Protein AF-A0A2M7PCD1-F1 (afdb_monomer)

Solvent-accessible surface area (backbone atoms only — not comparable to full-atom values): 11604 Å² total; per-residue (Å²): 133,85,67,94,91,65,80,86,84,85,63,102,72,79,82,84,76,60,64,42,59,93,53,88,82,69,92,52,78,88,61,51,42,61,61,89,74,76,85,87,72,86,69,53,73,70,59,47,50,54,51,50,54,52,50,50,50,52,51,51,50,54,50,51,50,51,51,49,55,54,50,53,50,50,50,52,54,51,52,50,51,52,51,51,52,54,51,51,50,51,51,50,52,51,50,50,52,50,52,50,53,49,50,52,50,49,53,50,49,51,53,55,69,71,43,51,73,70,54,51,47,42,34,16,59,70,54,35,70,66,26,47,71,77,36,42,72,48,24,73,56,30,62,82,72,41,54,69,49,46,80,72,44,56,76,70,55,30,37,55,46,36,50,49,51,48,55,46,28,51,74,70,52,47,65,46,77,91,59,28,53,75,75,52,40,55,50,48,51,52,38,28,61,66,67,66,61,124

Sequence (198 aa):
MQGKGKPAKTQDHANTIWLAADSSKPKVMHTLRPFGWVELKPLSAPEAAIMQEQHQAICADIHTEHQRLGAEKRQQDEEFLIQREAAQEKARQEAMRQAEEERAKAGQQERWDGMTQSEKDLACIRKEDMALRLASNDAKDPMPNIWPRVATASTENQKKLAAAIMERWQAEKNWTKKQCSKKQWDKVQKVKAILGLS

Foldseek 3Di:
DDDPDDDDDDDPDDPDFDWDAPDDPDPDPVRTHTPPDDDDDDDDPVRVVVVVVVVVVVVVVVVVVVVVVVVVVVVVVVVVVVVVVVVVVVVVVVVVVVVVVVVVVVVLVVVQVPDDPLVLLLCLLQLPVSCCVPVVVCNVPVCVPCVVVLVVDDLVSVLSNLVSNCVSCVVVVQLDPVRHDPVSPVSSVVSCVSNVVD

Mean predicted aligned error: 13.79 Å

Radius of gyration: 49.51 Å; Cα contacts (8 Å, |Δi|>4): 102; chains: 1; bounding box: 78×32×134 Å

Structure (mmCIF, N/CA/C/O backbone):
data_AF-A0A2M7PCD1-F1
#
_entry.id   AF-A0A2M7PCD1-F1
#
loop_
_atom_site.group_PDB
_atom_site.id
_atom_site.type_symbol
_atom_site.label_atom_id
_atom_site.label_alt_id
_atom_site.label_comp_id
_atom_site.label_asym_id
_atom_site.label_entity_id
_atom_site.label_seq_id
_atom_site.pdbx_PDB_ins_code
_atom_site.Cartn_x
_atom_site.Cartn_y
_atom_site.Cartn_z
_atom_site.occupancy
_atom_site.B_iso_or_equiv
_atom_site.auth_seq_id
_atom_site.auth_comp_id
_atom_site.auth_asym_id
_atom_site.auth_atom_id
_atom_site.pdbx_PDB_model_num
ATOM 1 N N . MET A 1 1 ? -0.485 3.098 -75.076 1.00 48.38 1 MET A N 1
ATOM 2 C CA . MET A 1 1 ? -1.957 3.199 -74.945 1.00 48.38 1 MET A CA 1
ATOM 3 C C . MET A 1 1 ? -2.560 3.394 -76.327 1.00 48.38 1 MET A C 1
ATOM 5 O O . MET A 1 1 ? -2.040 4.223 -77.065 1.00 48.38 1 MET A O 1
ATOM 9 N N . GLN A 1 2 ? -3.587 2.629 -76.714 1.00 51.69 2 GLN A N 1
ATOM 10 C CA . GLN A 1 2 ? -4.290 2.884 -77.980 1.00 51.69 2 GLN A CA 1
ATOM 11 C C . GLN A 1 2 ? -5.250 4.073 -77.817 1.00 51.69 2 GLN A C 1
ATOM 13 O O . GLN A 1 2 ? -5.831 4.258 -76.750 1.00 51.69 2 GLN A O 1
ATOM 18 N N . GLY A 1 3 ? -5.368 4.900 -78.858 1.00 53.97 3 GLY A N 1
ATOM 19 C CA . GLY A 1 3 ? -6.262 6.060 -78.876 1.00 53.97 3 GLY A CA 1
ATOM 20 C C . GLY A 1 3 ? -7.749 5.689 -78.791 1.00 53.97 3 GLY A C 1
ATOM 21 O O . GLY A 1 3 ? -8.127 4.531 -78.981 1.00 53.97 3 GLY A O 1
ATOM 22 N N . LYS A 1 4 ? -8.588 6.695 -78.502 1.00 54.91 4 LYS A N 1
ATOM 23 C CA . LYS A 1 4 ? -10.044 6.563 -78.310 1.00 54.91 4 LYS A CA 1
ATOM 24 C C . LYS A 1 4 ? -10.712 5.813 -79.473 1.00 54.91 4 LYS A C 1
ATOM 26 O O . LYS A 1 4 ? -10.511 6.169 -80.630 1.00 54.91 4 LYS A O 1
ATOM 31 N N . GLY A 1 5 ? -11.543 4.821 -79.140 1.00 71.56 5 GLY A N 1
ATOM 32 C CA . GLY A 1 5 ? -12.433 4.125 -80.081 1.00 71.56 5 GLY A CA 1
ATOM 33 C C . GLY A 1 5 ? -12.064 2.677 -80.418 1.00 71.56 5 GLY A C 1
ATOM 34 O O . GLY A 1 5 ? -12.782 2.051 -81.190 1.00 71.56 5 GLY A O 1
ATOM 35 N N . LYS A 1 6 ? -10.984 2.119 -79.855 1.00 71.38 6 LYS A N 1
ATOM 36 C CA . LYS A 1 6 ? -10.642 0.698 -80.035 1.00 71.38 6 LYS A CA 1
ATOM 37 C C . LYS A 1 6 ? -10.941 -0.115 -78.767 1.00 71.38 6 LYS A C 1
ATOM 39 O O . LYS A 1 6 ? -10.629 0.370 -77.677 1.00 71.38 6 LYS A O 1
ATOM 44 N N . PRO A 1 7 ? -11.535 -1.322 -78.883 1.00 71.19 7 PRO A N 1
ATOM 45 C CA . PRO A 1 7 ? -11.769 -2.200 -77.739 1.00 71.19 7 PRO A CA 1
ATOM 46 C C . PRO A 1 7 ? -10.437 -2.606 -77.096 1.00 71.19 7 PRO A C 1
ATOM 48 O O . PRO A 1 7 ? -9.426 -2.766 -77.787 1.00 71.19 7 PRO A O 1
ATOM 51 N N . ALA A 1 8 ? -10.428 -2.741 -75.768 1.00 67.06 8 ALA A N 1
ATOM 52 C CA . ALA A 1 8 ? -9.226 -3.064 -75.009 1.00 67.06 8 ALA A CA 1
ATOM 53 C C . ALA A 1 8 ? -8.656 -4.417 -75.461 1.00 67.06 8 ALA A C 1
ATOM 55 O O . ALA A 1 8 ? -9.320 -5.446 -75.381 1.00 67.06 8 ALA A O 1
ATOM 56 N N . LYS A 1 9 ? -7.417 -4.411 -75.959 1.00 70.06 9 LYS A N 1
ATOM 57 C CA . LYS A 1 9 ? -6.712 -5.628 -76.364 1.00 70.06 9 LYS A CA 1
ATOM 58 C C . LYS A 1 9 ? -6.002 -6.199 -75.136 1.00 70.06 9 LYS A C 1
ATOM 60 O O . LYS A 1 9 ? -4.915 -5.744 -74.795 1.00 70.06 9 LYS A O 1
ATOM 65 N N . THR A 1 10 ? -6.625 -7.151 -74.451 1.00 62.28 10 THR A N 1
ATOM 66 C CA . THR A 1 10 ? -6.000 -7.918 -73.364 1.00 62.28 10 THR A CA 1
ATOM 67 C C . THR A 1 10 ? -5.226 -9.085 -73.967 1.00 62.28 10 THR A C 1
ATOM 69 O O . THR A 1 10 ? -5.816 -10.021 -74.496 1.00 62.28 10 THR A O 1
ATOM 72 N N . GLN A 1 11 ? -3.898 -8.994 -73.957 1.00 66.38 11 GLN A N 1
ATOM 73 C CA . GLN A 1 11 ? -3.011 -10.131 -74.207 1.00 66.38 11 GLN A CA 1
ATOM 74 C C . GLN A 1 11 ? -2.530 -10.650 -72.844 1.00 66.38 11 GLN A C 1
ATOM 76 O O . GLN A 1 11 ? -2.229 -9.831 -71.978 1.00 66.38 11 GLN A O 1
ATOM 81 N N . ASP A 1 12 ? -2.412 -11.970 -72.660 1.00 57.47 12 ASP A N 1
ATOM 82 C CA . ASP A 1 12 ? -1.979 -12.631 -71.405 1.00 57.47 12 ASP A CA 1
ATOM 83 C C . ASP A 1 12 ? -0.485 -12.422 -71.059 1.00 57.47 12 ASP A C 1
ATOM 85 O O . ASP A 1 12 ? 0.128 -13.192 -70.319 1.00 57.47 12 ASP A O 1
ATOM 89 N N . HIS A 1 13 ? 0.146 -11.384 -71.612 1.00 54.91 13 HIS A N 1
ATOM 90 C CA . HIS A 1 13 ? 1.555 -11.049 -71.400 1.00 54.91 13 HIS A CA 1
ATOM 91 C C . HIS A 1 13 ? 1.679 -9.529 -71.224 1.00 54.91 13 HIS A C 1
ATOM 93 O O . HIS A 1 13 ? 2.088 -8.795 -72.126 1.00 54.91 13 HIS A O 1
ATOM 99 N N . ALA A 1 14 ? 1.258 -9.017 -70.068 1.00 54.34 14 ALA A N 1
ATOM 100 C CA . ALA A 1 14 ? 1.464 -7.616 -69.721 1.00 54.34 14 ALA A CA 1
ATOM 101 C C . ALA A 1 14 ? 2.835 -7.446 -69.047 1.00 54.34 14 ALA A C 1
ATOM 103 O O . ALA A 1 14 ? 2.965 -7.589 -67.834 1.00 54.34 14 ALA A O 1
ATOM 104 N N . ASN A 1 15 ? 3.863 -7.107 -69.827 1.00 58.06 15 ASN A N 1
ATOM 105 C CA . ASN A 1 15 ? 5.139 -6.653 -69.272 1.00 58.06 15 ASN A CA 1
ATOM 106 C C . ASN A 1 15 ? 4.995 -5.176 -68.880 1.00 58.06 15 ASN A C 1
ATOM 108 O O . ASN A 1 15 ? 5.225 -4.281 -69.695 1.00 58.06 15 ASN A O 1
ATOM 112 N N . THR A 1 16 ? 4.566 -4.906 -67.647 1.00 65.31 16 THR A N 1
ATOM 113 C CA . THR A 1 16 ? 4.555 -3.540 -67.106 1.00 65.31 16 THR A CA 1
ATOM 114 C C . THR A 1 16 ? 5.993 -3.105 -66.839 1.00 65.31 16 THR A C 1
ATOM 116 O O . THR A 1 16 ? 6.613 -3.551 -65.876 1.00 65.31 16 THR A O 1
ATOM 119 N N . ILE A 1 17 ? 6.536 -2.243 -67.699 1.00 62.97 17 ILE A N 1
ATOM 120 C CA . ILE A 1 17 ? 7.870 -1.658 -67.529 1.00 62.97 17 ILE A CA 1
ATOM 121 C C . ILE A 1 17 ? 7.704 -0.242 -66.976 1.00 62.97 17 ILE A C 1
ATOM 123 O O . ILE A 1 17 ? 7.051 0.602 -67.591 1.00 62.97 17 ILE A O 1
ATOM 127 N N . TRP A 1 18 ? 8.308 0.017 -65.818 1.00 74.25 18 TRP A N 1
ATOM 128 C CA . TRP A 1 18 ? 8.397 1.353 -65.237 1.00 74.25 18 TRP A CA 1
ATOM 129 C C . TRP A 1 18 ? 9.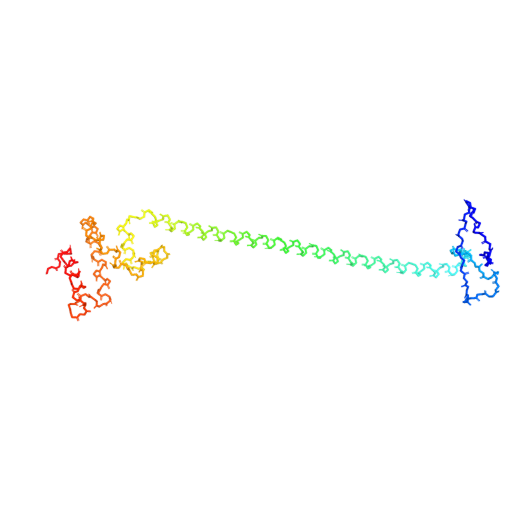550 2.097 -65.906 1.00 74.25 18 TRP A C 1
ATOM 131 O O . TRP A 1 18 ? 10.674 1.603 -65.919 1.00 74.25 18 TRP A O 1
ATOM 141 N N . LEU A 1 19 ? 9.277 3.262 -66.489 1.00 73.81 19 LEU A N 1
ATOM 142 C CA . LEU A 1 19 ? 10.275 4.085 -67.169 1.00 73.81 19 LEU A CA 1
ATOM 143 C C . LEU A 1 19 ? 10.458 5.403 -66.404 1.00 73.81 19 LEU A C 1
ATOM 145 O O . LEU A 1 19 ? 9.482 6.098 -66.126 1.00 73.81 19 LEU A O 1
ATOM 149 N N . ALA A 1 20 ? 11.700 5.739 -66.070 1.00 77.25 20 ALA A N 1
ATOM 150 C CA . ALA A 1 20 ? 12.116 7.017 -65.513 1.00 77.25 20 ALA A CA 1
ATOM 151 C C . ALA A 1 20 ? 12.403 8.022 -66.638 1.00 77.25 20 ALA A C 1
ATOM 153 O O . ALA A 1 20 ? 12.938 7.657 -67.688 1.00 77.25 20 ALA A O 1
ATOM 154 N N . ALA A 1 21 ? 12.079 9.291 -66.405 1.00 76.94 21 ALA A N 1
ATOM 155 C CA . ALA A 1 21 ? 12.464 10.401 -67.266 1.00 76.94 21 ALA A CA 1
ATOM 156 C C . ALA A 1 21 ? 13.324 11.379 -66.463 1.00 76.94 21 ALA A C 1
ATOM 158 O O . ALA A 1 21 ? 12.925 11.776 -65.371 1.00 76.94 21 ALA A O 1
ATOM 159 N N . ASP A 1 22 ? 14.443 11.826 -67.034 1.00 75.25 22 ASP A N 1
ATOM 160 C CA . ASP A 1 22 ? 15.312 12.832 -66.401 1.00 75.25 22 ASP A CA 1
ATOM 161 C C . ASP A 1 22 ? 14.666 14.235 -66.371 1.00 75.25 22 ASP A C 1
ATOM 163 O O . ASP A 1 22 ? 15.137 15.141 -65.689 1.00 75.25 22 ASP A O 1
ATOM 167 N N . SER A 1 23 ? 13.575 14.436 -67.119 1.00 76.81 23 SER A N 1
ATOM 168 C CA . SER A 1 23 ? 12.844 15.703 -67.204 1.00 76.81 23 SER A CA 1
ATOM 169 C C . SER A 1 23 ? 11.330 15.493 -67.225 1.00 76.81 23 SER A C 1
ATOM 171 O O . SER A 1 23 ? 10.821 14.445 -67.628 1.00 76.81 23 SER A O 1
ATOM 173 N N . SER A 1 24 ? 10.586 16.513 -66.791 1.00 71.69 24 SER A N 1
ATOM 174 C CA . SER A 1 24 ? 9.122 16.480 -66.770 1.00 71.69 24 SER A CA 1
ATOM 175 C C . SER A 1 24 ? 8.545 16.541 -68.189 1.00 71.69 24 SER A C 1
ATOM 177 O O . SER A 1 24 ? 8.856 17.455 -68.951 1.00 71.69 24 SER A O 1
ATOM 179 N N . LYS A 1 25 ? 7.664 15.585 -68.524 1.00 76.81 25 LYS A N 1
ATOM 180 C CA . LYS A 1 25 ? 6.956 15.469 -69.819 1.00 76.81 25 LYS A CA 1
ATOM 181 C C . LYS A 1 25 ? 7.909 15.444 -71.032 1.00 76.81 25 LYS A C 1
ATOM 183 O O . LYS A 1 25 ? 7.830 16.333 -71.887 1.00 76.81 25 LYS A O 1
ATOM 188 N N . PRO A 1 26 ? 8.790 14.433 -71.148 1.00 79.25 26 PRO A N 1
ATOM 189 C CA . PRO A 1 26 ? 9.705 14.347 -72.278 1.00 79.25 26 PRO A CA 1
ATOM 190 C C . PRO A 1 26 ? 8.916 14.239 -73.588 1.00 79.25 26 PRO A C 1
ATOM 192 O O . PRO A 1 26 ? 8.027 13.400 -73.736 1.00 79.25 26 PRO A O 1
ATOM 195 N N . LYS A 1 27 ? 9.239 15.108 -74.552 1.00 77.62 27 LYS A N 1
ATOM 196 C CA . LYS A 1 27 ? 8.576 15.133 -75.868 1.00 77.62 27 LYS A CA 1
ATOM 197 C C . LYS A 1 27 ? 8.978 13.953 -76.754 1.00 77.62 27 LYS A C 1
ATOM 199 O O . LYS A 1 27 ? 8.307 13.696 -77.749 1.00 77.62 27 LYS A O 1
ATOM 204 N N . VAL A 1 28 ? 10.060 13.250 -76.412 1.00 80.06 28 VAL A N 1
ATOM 205 C CA . VAL A 1 28 ? 10.597 12.152 -77.215 1.00 80.06 28 VAL A CA 1
ATOM 206 C C . VAL A 1 28 ? 10.834 10.917 -76.350 1.00 80.06 28 VAL A C 1
ATOM 208 O O . VAL A 1 28 ? 11.402 11.004 -75.269 1.00 80.06 28 VAL A O 1
ATOM 211 N N . MET A 1 29 ? 10.391 9.753 -76.832 1.00 70.00 29 MET A N 1
ATOM 212 C CA . MET A 1 29 ? 10.397 8.494 -76.070 1.00 70.00 29 MET A CA 1
ATOM 213 C C . MET A 1 29 ? 11.798 7.914 -75.811 1.00 70.00 29 MET A C 1
ATOM 215 O O . MET A 1 29 ? 11.943 7.084 -74.923 1.00 70.00 29 MET A O 1
ATOM 219 N N . HIS A 1 30 ? 12.831 8.342 -76.545 1.00 72.38 30 HIS A N 1
ATOM 220 C CA . HIS A 1 30 ? 14.194 7.811 -76.387 1.00 72.38 30 HIS A CA 1
ATOM 221 C C . HIS A 1 30 ? 14.898 8.282 -75.104 1.00 72.38 30 HIS A C 1
ATOM 223 O O . HIS A 1 30 ? 15.950 7.755 -74.761 1.00 72.38 30 HIS A O 1
ATOM 229 N N . THR A 1 31 ? 14.342 9.265 -74.390 1.00 72.56 31 THR A N 1
ATOM 230 C CA . THR A 1 31 ? 14.901 9.752 -73.118 1.00 72.56 31 THR A CA 1
ATOM 231 C C . THR A 1 31 ? 14.325 9.025 -71.901 1.00 72.56 31 THR A C 1
ATOM 233 O O . THR A 1 31 ? 14.620 9.400 -70.770 1.00 72.56 31 THR A O 1
ATOM 236 N N . LEU A 1 32 ? 13.465 8.025 -72.116 1.00 78.31 32 LEU A N 1
ATOM 237 C CA . LEU A 1 32 ? 12.886 7.198 -71.066 1.00 78.31 32 LEU A CA 1
ATOM 238 C C . LEU A 1 32 ? 13.799 5.999 -70.795 1.00 78.31 32 LEU A C 1
ATOM 240 O O . LEU A 1 32 ? 14.026 5.180 -71.684 1.00 78.31 32 LEU A O 1
ATOM 244 N N . ARG A 1 33 ? 14.312 5.880 -69.569 1.00 71.50 33 ARG A N 1
ATOM 245 C CA . ARG A 1 33 ? 15.160 4.756 -69.142 1.00 71.50 33 ARG A CA 1
ATOM 246 C C . ARG A 1 33 ? 14.360 3.820 -68.240 1.00 71.50 33 ARG A C 1
ATOM 248 O O . ARG A 1 33 ? 13.574 4.317 -67.440 1.00 71.50 33 ARG A O 1
ATOM 255 N N . PRO A 1 34 ? 14.519 2.492 -68.310 1.00 76.81 34 PRO A N 1
ATOM 256 C CA . PRO A 1 34 ? 13.856 1.605 -67.362 1.00 76.81 34 PRO A CA 1
ATOM 257 C C . PRO A 1 34 ? 14.283 1.922 -65.924 1.00 76.81 34 PRO A C 1
ATOM 259 O O . PRO A 1 34 ? 15.465 2.086 -65.622 1.00 76.81 34 PRO A O 1
ATOM 262 N N . PHE A 1 35 ? 13.298 2.054 -65.043 1.00 67.19 35 PHE A N 1
ATOM 263 C CA . PHE A 1 35 ? 13.498 2.357 -63.634 1.00 67.19 35 PHE A CA 1
ATOM 264 C C . PHE A 1 35 ? 14.294 1.217 -62.978 1.00 67.19 35 PHE A C 1
ATOM 266 O O . PHE A 1 35 ? 13.971 0.046 -63.174 1.00 67.19 35 PHE A O 1
ATOM 273 N N . GLY A 1 36 ? 15.348 1.550 -62.226 1.00 67.31 36 GLY A N 1
ATOM 274 C CA . GLY A 1 36 ? 16.201 0.568 -61.540 1.00 67.31 36 GLY A CA 1
ATOM 275 C C . GLY A 1 36 ? 17.398 0.040 -62.341 1.00 67.31 36 GLY A C 1
ATOM 276 O O . GLY A 1 36 ? 18.134 -0.797 -61.826 1.00 67.31 36 GLY A O 1
ATOM 277 N N . TRP A 1 37 ? 17.633 0.521 -63.566 1.00 68.38 37 TRP A N 1
ATOM 278 C CA . TRP A 1 37 ? 18.849 0.185 -64.311 1.00 68.38 37 TRP A CA 1
ATOM 279 C C . TRP A 1 37 ? 19.965 1.150 -63.922 1.00 68.38 37 TRP A C 1
ATOM 281 O O . TRP A 1 37 ? 19.912 2.338 -64.239 1.00 68.38 37 TRP A O 1
ATOM 291 N N . VAL A 1 38 ? 20.966 0.628 -63.219 1.00 71.69 38 VAL A N 1
ATOM 292 C CA . VAL A 1 38 ? 22.173 1.363 -62.836 1.00 71.69 38 VAL A CA 1
ATOM 293 C C . VAL A 1 38 ? 23.333 0.938 -63.725 1.00 71.69 38 VAL A C 1
ATOM 295 O O . VAL A 1 38 ? 23.528 -0.245 -63.997 1.00 71.69 38 VAL A O 1
ATOM 298 N N . GLU A 1 39 ? 24.101 1.912 -64.198 1.00 74.25 39 GLU A N 1
ATOM 299 C CA . GLU A 1 39 ? 25.362 1.653 -64.883 1.00 74.25 39 GLU A CA 1
ATOM 300 C C . GLU A 1 39 ? 26.465 1.570 -63.824 1.00 74.25 39 GLU A C 1
ATOM 302 O O . GLU A 1 39 ? 26.748 2.553 -63.139 1.00 74.25 39 GLU A O 1
ATOM 307 N N . LEU A 1 40 ? 27.073 0.393 -63.669 1.00 79.69 40 LEU A N 1
ATOM 308 C CA . LEU A 1 40 ? 28.225 0.216 -62.790 1.00 79.69 40 LEU A CA 1
ATOM 309 C C . LEU A 1 40 ? 29.489 0.579 -63.565 1.00 79.69 40 LEU A C 1
ATOM 311 O O . LEU A 1 40 ? 29.846 -0.094 -64.531 1.00 79.69 40 LEU A O 1
ATOM 315 N N . LYS A 1 41 ? 30.166 1.643 -63.138 1.00 84.69 41 LYS A N 1
ATOM 316 C CA . LYS A 1 41 ? 31.466 2.033 -63.688 1.00 84.69 41 LYS A CA 1
ATOM 317 C C . LYS A 1 41 ? 32.572 1.573 -62.746 1.00 84.69 41 LYS A C 1
ATOM 319 O O . LYS A 1 41 ? 32.419 1.736 -61.534 1.00 84.69 41 LYS A O 1
ATOM 324 N N . PRO A 1 42 ? 33.670 0.998 -63.267 1.00 84.25 42 PRO A N 1
ATOM 325 C CA . PRO A 1 42 ? 34.822 0.698 -62.436 1.00 84.25 42 PRO A CA 1
ATOM 326 C C . PRO A 1 42 ? 35.368 2.013 -61.879 1.00 84.25 42 PRO A C 1
ATOM 328 O O . PRO A 1 42 ? 35.646 2.944 -62.634 1.00 84.25 42 PRO A O 1
ATOM 331 N N . LEU A 1 43 ? 35.483 2.087 -60.556 1.00 88.62 43 LEU A N 1
ATOM 332 C CA . LEU A 1 43 ? 36.112 3.219 -59.891 1.00 88.62 43 LEU A CA 1
ATOM 333 C C . LEU A 1 43 ? 37.610 3.188 -60.174 1.00 88.62 43 LEU A C 1
ATOM 335 O O . LEU A 1 43 ? 38.233 2.121 -60.185 1.00 88.62 43 LEU A O 1
ATOM 339 N N . SER A 1 44 ? 38.199 4.361 -60.374 1.00 92.25 44 SER A N 1
ATOM 340 C CA . SER A 1 44 ? 39.651 4.470 -60.351 1.00 92.25 44 SER A CA 1
ATOM 341 C C . SER A 1 44 ? 40.172 4.171 -58.937 1.00 92.25 44 SER A C 1
ATOM 343 O O . SER A 1 44 ? 39.471 4.365 -57.942 1.00 92.25 44 SER A O 1
ATOM 345 N N . ALA A 1 45 ? 41.419 3.702 -58.827 1.00 91.31 45 ALA A N 1
ATOM 346 C CA . ALA A 1 45 ? 42.054 3.438 -57.533 1.00 91.31 45 ALA A CA 1
ATOM 347 C C . ALA A 1 45 ? 41.920 4.595 -56.507 1.00 91.31 45 ALA A C 1
ATOM 349 O O . ALA A 1 45 ? 41.597 4.300 -55.355 1.00 91.31 45 ALA A O 1
ATOM 350 N N . PRO A 1 46 ? 42.102 5.887 -56.869 1.00 92.12 46 PRO A N 1
ATOM 351 C CA . PRO A 1 46 ? 41.920 6.976 -55.907 1.00 92.12 46 PRO A CA 1
ATOM 352 C C . PRO A 1 46 ? 40.459 7.176 -55.472 1.00 92.12 46 PRO A C 1
ATOM 354 O O . PRO A 1 46 ? 40.209 7.433 -54.298 1.00 92.12 46 PRO A O 1
ATOM 357 N N . GLU A 1 47 ? 39.484 7.024 -56.373 1.00 91.31 47 GLU A N 1
ATOM 358 C CA . GLU A 1 47 ? 38.057 7.155 -56.032 1.00 91.31 47 GLU A CA 1
ATOM 359 C C . GLU A 1 47 ? 37.588 6.016 -55.118 1.00 91.31 47 GLU A C 1
ATOM 361 O O . GLU A 1 47 ? 36.831 6.246 -54.173 1.00 91.31 47 GLU A O 1
ATOM 366 N N . ALA A 1 48 ? 38.079 4.797 -55.360 1.00 90.94 48 ALA A N 1
ATOM 367 C CA . ALA A 1 48 ? 37.800 3.644 -54.512 1.00 90.94 48 ALA A CA 1
ATOM 368 C C . ALA A 1 48 ? 38.353 3.833 -53.090 1.00 90.94 48 ALA A C 1
ATOM 370 O O . ALA A 1 48 ? 37.658 3.524 -52.125 1.00 90.94 48 ALA A O 1
ATOM 371 N N . ALA A 1 49 ? 39.564 4.387 -52.953 1.00 93.38 49 ALA A N 1
ATOM 372 C CA . ALA A 1 49 ? 40.163 4.667 -51.649 1.00 93.38 49 ALA A CA 1
ATOM 373 C C . ALA A 1 49 ? 39.340 5.688 -50.842 1.00 93.38 49 ALA A C 1
ATOM 375 O O . ALA A 1 49 ? 39.043 5.439 -49.675 1.00 93.38 49 ALA A O 1
ATOM 376 N N . ILE A 1 50 ? 38.895 6.781 -51.478 1.00 93.75 50 ILE A N 1
ATOM 377 C CA . ILE A 1 50 ? 38.042 7.798 -50.837 1.00 93.75 50 ILE A CA 1
ATOM 378 C C . ILE A 1 50 ? 36.711 7.187 -50.383 1.00 93.75 50 ILE A C 1
ATOM 380 O O . ILE A 1 50 ? 36.279 7.400 -49.251 1.00 93.75 50 ILE A O 1
ATOM 384 N N . MET A 1 51 ? 36.057 6.402 -51.245 1.00 90.88 51 MET A N 1
ATOM 385 C CA . MET A 1 51 ? 34.793 5.751 -50.891 1.00 90.88 51 MET A CA 1
ATOM 386 C C . MET A 1 51 ? 34.959 4.732 -49.763 1.00 90.88 51 MET A C 1
ATOM 388 O O . MET A 1 51 ? 34.080 4.612 -48.910 1.00 90.88 51 MET A O 1
ATOM 392 N N . GLN A 1 52 ? 36.075 4.005 -49.734 1.00 93.94 52 GLN A N 1
ATOM 393 C CA . GLN A 1 52 ? 36.356 3.036 -48.682 1.00 93.94 52 GLN A CA 1
ATOM 394 C C . GLN A 1 52 ? 36.584 3.720 -47.329 1.00 93.94 52 GLN A C 1
ATOM 396 O O . GLN A 1 52 ? 36.045 3.251 -46.328 1.00 93.94 52 GLN A O 1
ATOM 401 N N . GLU A 1 53 ? 37.311 4.838 -47.299 1.00 94.44 53 GLU A N 1
ATOM 402 C CA . GLU A 1 53 ? 37.503 5.647 -46.090 1.00 94.44 53 GLU A CA 1
ATOM 403 C C . GLU A 1 53 ? 36.168 6.212 -45.578 1.00 94.44 53 GLU A C 1
ATOM 405 O O . GLU A 1 53 ? 35.835 6.058 -44.402 1.00 94.44 53 GLU A O 1
ATOM 410 N N . GLN A 1 54 ? 35.341 6.769 -46.471 1.00 93.69 54 GLN A N 1
ATOM 411 C CA . GLN A 1 54 ? 34.000 7.257 -46.124 1.00 93.69 54 GLN A CA 1
ATOM 412 C C . GLN A 1 54 ? 33.099 6.142 -45.583 1.00 93.69 54 GLN A C 1
ATOM 414 O O . GLN A 1 54 ? 32.414 6.325 -44.578 1.00 93.69 54 GLN A O 1
ATOM 419 N N . HIS A 1 55 ? 33.108 4.972 -46.221 1.00 93.25 55 HIS A N 1
ATOM 420 C CA . HIS A 1 55 ? 32.322 3.828 -45.772 1.00 93.25 55 HIS A CA 1
ATOM 421 C C . HIS A 1 55 ? 32.791 3.323 -44.403 1.00 93.25 55 HIS A C 1
ATOM 423 O O . HIS A 1 55 ? 31.965 3.010 -43.550 1.00 93.25 55 HIS A O 1
ATOM 429 N N . GLN A 1 56 ? 34.104 3.269 -44.161 1.00 95.62 56 GLN A N 1
ATOM 430 C CA . GLN A 1 56 ? 34.655 2.891 -42.858 1.00 95.62 56 GLN A CA 1
ATOM 431 C C . GLN A 1 56 ? 34.250 3.875 -41.760 1.00 95.62 56 GLN A C 1
ATOM 433 O O . GLN A 1 56 ? 33.846 3.424 -40.689 1.00 95.62 56 GLN A O 1
ATOM 438 N N . ALA A 1 57 ? 34.288 5.182 -42.033 1.00 95.38 57 ALA A N 1
ATOM 439 C CA . ALA A 1 57 ? 33.821 6.203 -41.099 1.00 95.38 57 ALA A CA 1
ATOM 440 C C . ALA A 1 57 ? 32.331 6.016 -40.765 1.00 95.38 57 ALA A C 1
ATOM 442 O O . ALA A 1 57 ? 31.968 5.906 -39.597 1.00 95.38 57 ALA A O 1
ATOM 443 N N . ILE A 1 58 ? 31.481 5.845 -41.785 1.00 95.00 58 ILE A N 1
ATOM 444 C CA . ILE A 1 58 ? 30.042 5.604 -41.600 1.00 95.00 58 ILE A CA 1
ATOM 445 C C . ILE A 1 58 ? 29.794 4.323 -40.790 1.00 95.00 58 ILE A C 1
ATOM 447 O O . ILE A 1 58 ? 28.976 4.314 -39.871 1.00 95.00 58 ILE A O 1
ATOM 451 N N . CYS A 1 59 ? 30.499 3.231 -41.096 1.00 95.31 59 CYS A N 1
ATOM 452 C CA . CYS A 1 59 ? 30.379 1.989 -40.337 1.00 95.31 59 CYS A CA 1
ATOM 453 C C . CYS A 1 59 ? 30.823 2.149 -38.879 1.00 95.31 59 CYS A C 1
ATOM 455 O O . CYS A 1 59 ? 30.182 1.578 -37.996 1.00 95.31 59 CYS A O 1
ATOM 457 N N . ALA A 1 60 ? 31.893 2.904 -38.618 1.00 96.19 60 ALA A N 1
ATOM 458 C CA . ALA A 1 60 ? 32.379 3.167 -37.268 1.00 96.19 60 ALA A CA 1
ATOM 459 C C . ALA A 1 60 ? 31.369 3.990 -36.453 1.00 96.19 60 ALA A C 1
ATOM 461 O O . ALA A 1 60 ? 31.087 3.646 -35.302 1.00 96.19 60 ALA A O 1
ATOM 462 N N . ASP A 1 61 ? 30.763 5.008 -37.063 1.00 95.69 61 ASP A N 1
ATOM 463 C CA . ASP A 1 61 ? 29.733 5.835 -36.429 1.00 95.69 61 ASP A CA 1
ATOM 464 C C . ASP A 1 61 ? 28.485 5.009 -36.099 1.00 95.69 61 ASP A C 1
ATOM 466 O O . ASP A 1 61 ? 28.014 5.007 -34.960 1.00 95.69 61 ASP A O 1
ATOM 470 N N . ILE A 1 62 ? 27.995 4.223 -37.066 1.00 95.88 62 ILE A N 1
ATOM 471 C CA . ILE A 1 62 ? 26.856 3.314 -36.874 1.00 95.88 62 ILE A CA 1
ATOM 472 C C . ILE A 1 62 ? 27.151 2.310 -35.755 1.00 95.88 62 ILE A C 1
ATOM 474 O O . ILE A 1 62 ? 26.302 2.061 -34.898 1.00 95.88 62 ILE A O 1
ATOM 478 N N . HIS A 1 63 ? 28.354 1.735 -35.735 1.00 94.88 63 HIS A N 1
ATOM 479 C CA . HIS A 1 63 ? 28.749 0.784 -34.702 1.00 94.88 63 HIS A CA 1
ATOM 480 C C . HIS A 1 63 ? 28.762 1.427 -33.312 1.00 94.88 63 HIS A C 1
ATOM 482 O O . HIS A 1 63 ? 28.227 0.849 -32.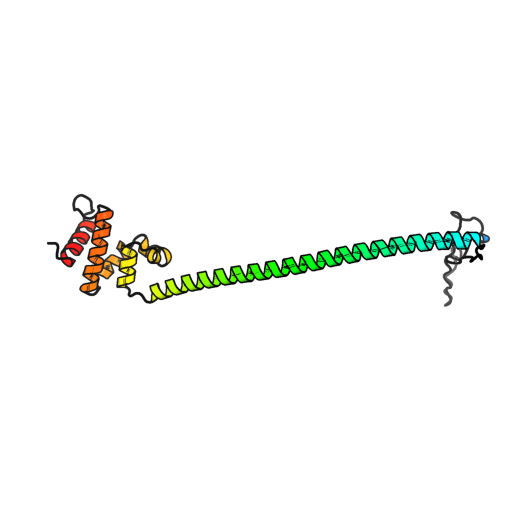365 1.00 94.88 63 HIS A O 1
ATOM 488 N N . THR A 1 64 ? 29.320 2.632 -33.202 1.00 96.75 64 THR A N 1
ATOM 489 C CA . THR A 1 64 ? 29.384 3.390 -31.947 1.00 96.75 64 THR A CA 1
ATOM 490 C C . THR A 1 64 ? 27.984 3.721 -31.436 1.00 96.75 64 THR A C 1
ATOM 492 O O . THR A 1 64 ? 27.680 3.500 -30.263 1.00 96.75 64 THR A O 1
ATOM 495 N N . GLU A 1 65 ? 27.092 4.164 -32.320 1.00 95.69 65 GLU A N 1
ATOM 496 C CA . GLU A 1 65 ? 25.719 4.498 -31.948 1.00 95.69 65 GLU A CA 1
ATOM 497 C C . GLU A 1 65 ? 24.922 3.258 -31.520 1.00 95.69 65 GLU A C 1
ATOM 499 O O . GLU A 1 65 ? 24.214 3.282 -30.511 1.00 95.69 65 GLU A O 1
ATOM 504 N N . HIS A 1 66 ? 25.100 2.124 -32.204 1.00 94.94 66 HIS A N 1
ATOM 505 C CA . HIS A 1 66 ? 24.509 0.856 -31.771 1.00 94.94 66 HIS A CA 1
ATOM 506 C C . HIS A 1 66 ? 25.021 0.404 -30.400 1.00 94.94 66 HIS A C 1
ATOM 508 O O . HIS A 1 66 ? 24.236 -0.109 -29.597 1.00 94.94 66 HIS A O 1
ATOM 514 N N . GLN A 1 67 ? 26.311 0.592 -30.108 1.00 96.31 67 GLN A N 1
ATOM 515 C CA . GLN A 1 67 ? 26.858 0.292 -28.786 1.00 96.31 67 GLN A CA 1
ATOM 516 C C . GLN A 1 67 ? 26.244 1.188 -27.705 1.00 96.31 67 GLN A C 1
ATOM 518 O O . GLN A 1 67 ? 25.867 0.673 -26.649 1.00 96.31 67 GLN A O 1
ATOM 523 N N . ARG A 1 68 ? 26.095 2.493 -27.977 1.00 96.88 68 ARG A N 1
ATOM 524 C CA . ARG A 1 68 ? 25.480 3.463 -27.059 1.00 96.88 68 ARG A CA 1
ATOM 525 C C . ARG A 1 68 ? 24.032 3.097 -26.748 1.00 96.88 68 ARG A C 1
ATOM 527 O O . ARG A 1 68 ? 23.690 2.913 -25.583 1.00 96.88 68 ARG A O 1
ATOM 534 N N . LEU A 1 69 ? 23.215 2.879 -27.779 1.00 96.81 69 LEU A N 1
ATOM 535 C CA . LEU A 1 69 ? 21.815 2.470 -27.625 1.00 96.81 69 LEU A CA 1
ATOM 536 C C . LEU A 1 69 ? 21.687 1.126 -26.892 1.00 96.81 69 LEU A C 1
ATOM 538 O O . LEU A 1 69 ? 20.798 0.940 -26.063 1.00 96.81 69 LEU A O 1
ATOM 542 N N . GLY A 1 70 ? 22.594 0.184 -27.165 1.00 97.06 70 GLY A N 1
ATOM 543 C CA . GLY A 1 70 ? 22.646 -1.093 -26.458 1.00 97.06 70 GLY A CA 1
ATOM 544 C C . GLY A 1 70 ? 23.002 -0.945 -24.976 1.00 97.06 70 GLY A C 1
ATOM 545 O O . GLY A 1 70 ? 22.461 -1.674 -24.148 1.00 97.06 70 GLY A O 1
ATOM 546 N N . ALA A 1 71 ? 23.895 -0.017 -24.627 1.00 96.81 71 ALA A N 1
ATOM 547 C CA . ALA A 1 71 ? 24.250 0.273 -23.240 1.00 96.81 71 ALA A CA 1
ATOM 548 C C . ALA A 1 71 ? 23.106 0.967 -22.488 1.00 96.81 71 ALA A C 1
ATOM 550 O O . ALA A 1 71 ? 22.763 0.528 -21.394 1.00 96.81 71 ALA A O 1
ATOM 551 N N . GLU A 1 72 ? 22.471 1.968 -23.099 1.00 96.75 72 GLU A N 1
ATOM 552 C CA . GLU A 1 72 ? 21.317 2.672 -22.523 1.00 96.75 72 GLU A CA 1
ATOM 553 C C . GLU A 1 72 ? 20.150 1.720 -22.267 1.00 96.75 72 GLU A C 1
ATOM 555 O O . GLU A 1 72 ? 19.568 1.724 -21.185 1.00 96.75 72 GLU A O 1
ATOM 560 N N . LYS A 1 73 ? 19.853 0.832 -23.222 1.00 96.81 73 LYS A N 1
ATOM 561 C CA . LYS A 1 73 ? 18.801 -0.169 -23.042 1.00 96.81 73 LYS A CA 1
ATOM 562 C C . LYS A 1 73 ? 19.100 -1.122 -21.881 1.00 96.81 73 LYS A C 1
ATOM 564 O O . LYS A 1 73 ? 18.205 -1.415 -21.098 1.00 96.81 73 LYS A O 1
ATOM 569 N N . ARG A 1 74 ? 20.353 -1.570 -21.731 1.00 95.88 74 ARG A N 1
ATOM 570 C CA . ARG A 1 74 ? 20.754 -2.415 -20.591 1.00 95.88 74 ARG A CA 1
ATOM 571 C C . ARG A 1 74 ? 20.576 -1.698 -19.254 1.00 95.88 74 ARG A C 1
ATOM 573 O O . ARG A 1 74 ? 20.097 -2.322 -18.317 1.00 95.88 74 ARG A O 1
ATOM 580 N N . GLN A 1 75 ? 20.921 -0.412 -19.180 1.00 96.25 75 GLN A N 1
ATOM 581 C CA . GLN A 1 75 ? 20.719 0.389 -17.969 1.00 96.25 75 GLN A CA 1
ATOM 582 C C . GLN A 1 75 ? 19.233 0.526 -17.629 1.00 96.25 75 GLN A C 1
ATOM 584 O O . GLN A 1 75 ? 18.847 0.309 -16.487 1.00 96.25 75 GLN A O 1
ATOM 589 N N . GLN A 1 76 ? 18.387 0.801 -18.624 1.00 95.50 76 GLN A N 1
ATOM 590 C CA . GLN A 1 76 ? 16.937 0.879 -18.424 1.00 95.50 76 GLN A CA 1
ATOM 591 C C . GLN A 1 76 ? 16.341 -0.453 -17.957 1.00 95.50 76 GLN A C 1
ATOM 593 O O . GLN A 1 76 ? 15.513 -0.471 -17.047 1.00 95.50 76 GLN A O 1
ATOM 598 N N . ASP A 1 77 ? 16.767 -1.568 -18.556 1.00 95.88 77 ASP A N 1
ATOM 599 C CA . ASP A 1 77 ? 16.308 -2.903 -18.168 1.00 95.88 77 ASP A CA 1
ATOM 600 C C . ASP A 1 77 ? 16.741 -3.242 -16.725 1.00 95.88 77 ASP A C 1
ATOM 602 O O . ASP A 1 77 ? 15.946 -3.778 -15.951 1.00 95.88 77 ASP A O 1
ATOM 606 N N . GLU A 1 78 ? 17.971 -2.890 -16.333 1.00 96.62 78 GLU A N 1
ATOM 607 C CA . GLU A 1 78 ? 18.488 -3.074 -14.970 1.00 96.62 78 GLU A CA 1
ATOM 608 C C . GLU A 1 78 ? 17.730 -2.215 -13.946 1.00 96.62 78 GLU A C 1
ATOM 610 O O . GLU A 1 78 ? 17.262 -2.728 -12.928 1.00 96.62 78 GLU A O 1
ATOM 615 N N . GLU A 1 79 ? 17.514 -0.931 -14.238 1.00 96.31 79 GLU A N 1
ATOM 616 C CA . GLU A 1 79 ? 16.723 -0.033 -13.391 1.00 96.31 79 GLU A CA 1
ATOM 617 C C . GLU A 1 79 ? 15.283 -0.524 -13.229 1.00 96.31 79 GLU A C 1
ATOM 619 O O . GLU A 1 79 ? 14.736 -0.505 -12.123 1.00 96.31 79 GLU A O 1
ATOM 624 N N . PHE A 1 80 ? 14.666 -1.003 -14.309 1.00 97.44 80 PHE A N 1
ATOM 625 C CA . PHE A 1 80 ? 13.317 -1.555 -14.268 1.00 97.44 80 PHE A CA 1
ATOM 626 C C . PHE A 1 80 ? 13.236 -2.798 -13.373 1.00 97.44 80 PHE A C 1
ATOM 628 O O . PHE A 1 80 ? 12.291 -2.938 -12.590 1.00 97.44 80 PHE A O 1
ATOM 635 N N . LEU A 1 81 ? 14.230 -3.688 -13.444 1.00 97.00 81 LEU A N 1
ATOM 636 C CA . LEU A 1 81 ? 14.308 -4.860 -12.57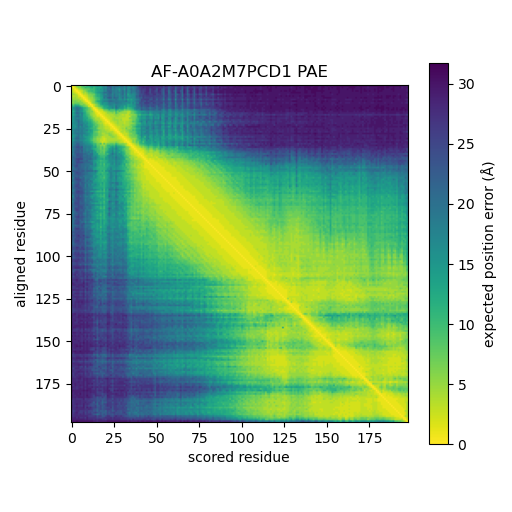1 1.00 97.00 81 LEU A 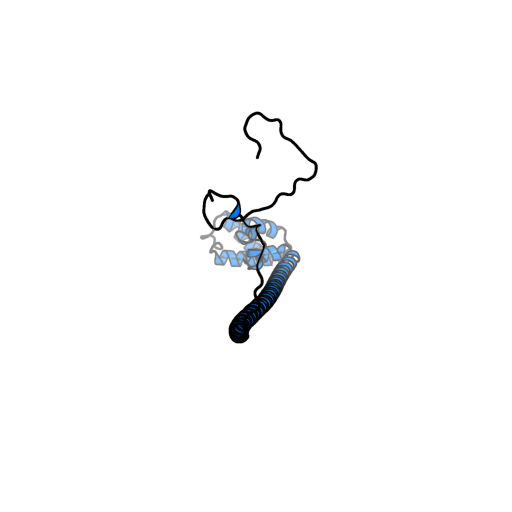CA 1
ATOM 637 C C . LEU A 1 81 ? 14.446 -4.453 -11.101 1.00 97.00 81 LEU A C 1
ATOM 639 O O . LEU A 1 81 ? 13.669 -4.934 -10.274 1.00 97.00 81 LEU A O 1
ATOM 643 N N . ILE A 1 82 ? 15.340 -3.509 -10.791 1.00 97.00 82 ILE A N 1
ATOM 644 C CA . ILE A 1 82 ? 15.527 -2.983 -9.430 1.00 97.00 82 ILE A CA 1
ATOM 645 C C . ILE A 1 82 ? 14.229 -2.358 -8.903 1.00 97.00 82 ILE A C 1
ATOM 647 O O . ILE A 1 82 ? 13.815 -2.624 -7.773 1.00 97.00 82 ILE A O 1
ATOM 651 N N . GLN A 1 83 ? 13.542 -1.552 -9.718 1.00 95.75 83 GLN A N 1
ATOM 652 C CA . GLN A 1 83 ? 12.267 -0.945 -9.330 1.00 95.75 83 GLN A CA 1
ATOM 653 C C . GLN A 1 83 ? 11.189 -1.997 -9.067 1.00 95.75 83 GLN A C 1
ATOM 655 O O . GLN A 1 83 ? 10.429 -1.873 -8.104 1.00 95.75 83 GLN A O 1
ATOM 660 N N . ARG A 1 84 ? 11.129 -3.050 -9.889 1.00 97.12 84 ARG A N 1
ATOM 661 C CA . ARG A 1 84 ? 10.168 -4.142 -9.716 1.00 97.12 84 ARG A CA 1
ATOM 662 C C . ARG A 1 84 ? 10.423 -4.915 -8.425 1.00 97.12 84 ARG A C 1
ATOM 664 O O . ARG A 1 84 ? 9.470 -5.216 -7.708 1.00 97.12 84 ARG A O 1
ATOM 671 N N . GLU A 1 85 ? 11.680 -5.212 -8.114 1.00 96.19 85 GLU A N 1
ATOM 672 C CA . GLU A 1 85 ? 12.066 -5.880 -6.867 1.00 96.19 85 GLU A CA 1
ATOM 673 C C . GLU A 1 85 ? 11.763 -5.008 -5.645 1.00 96.19 85 GLU A C 1
ATOM 675 O O . GLU A 1 85 ? 11.133 -5.477 -4.697 1.00 96.19 85 GLU A O 1
ATOM 680 N N . ALA A 1 86 ? 12.103 -3.718 -5.691 1.00 96.62 86 ALA A N 1
ATOM 681 C CA . ALA A 1 86 ? 11.794 -2.777 -4.618 1.00 96.62 86 ALA A CA 1
ATOM 682 C C . ALA A 1 86 ? 10.279 -2.626 -4.392 1.00 96.62 86 ALA A C 1
ATOM 684 O O . ALA A 1 86 ? 9.825 -2.547 -3.248 1.00 96.62 86 ALA A O 1
ATOM 685 N N . ALA A 1 87 ? 9.481 -2.606 -5.463 1.00 96.25 87 ALA A N 1
ATOM 686 C CA . ALA A 1 87 ? 8.024 -2.574 -5.369 1.00 96.25 87 ALA A CA 1
ATOM 687 C C . ALA A 1 87 ? 7.467 -3.872 -4.767 1.00 96.25 87 ALA A C 1
ATOM 689 O O . ALA A 1 87 ? 6.580 -3.824 -3.914 1.00 96.25 87 ALA A O 1
ATOM 690 N N . GLN A 1 88 ? 8.010 -5.026 -5.164 1.00 96.31 88 GLN A N 1
ATOM 691 C CA . GLN A 1 88 ? 7.608 -6.320 -4.618 1.00 96.31 88 GLN A CA 1
ATOM 692 C C . GLN A 1 88 ? 7.941 -6.433 -3.127 1.00 96.31 88 GLN A C 1
ATOM 694 O O . GLN A 1 88 ? 7.119 -6.924 -2.354 1.00 96.31 88 GLN A O 1
ATOM 699 N N . GLU A 1 89 ? 9.113 -5.960 -2.711 1.00 96.06 89 GLU A N 1
ATOM 700 C CA . GLU A 1 89 ? 9.523 -5.979 -1.309 1.00 96.06 89 GLU A CA 1
ATOM 701 C C . GLU A 1 89 ? 8.665 -5.036 -0.457 1.00 96.06 89 GLU A C 1
ATOM 703 O O . GLU A 1 89 ? 8.163 -5.440 0.591 1.00 96.06 89 GLU A O 1
ATOM 708 N N . LYS A 1 90 ? 8.379 -3.820 -0.942 1.00 96.75 90 LYS A N 1
ATOM 709 C CA . LYS A 1 90 ? 7.435 -2.910 -0.272 1.00 96.75 90 LYS A CA 1
ATOM 710 C C . LYS A 1 90 ? 6.047 -3.531 -0.128 1.00 96.75 90 LYS A C 1
ATOM 712 O O . LYS A 1 90 ? 5.487 -3.503 0.962 1.00 96.75 90 LYS A O 1
ATOM 717 N N . ALA A 1 91 ? 5.527 -4.158 -1.184 1.00 97.00 91 ALA A N 1
ATOM 718 C CA . ALA A 1 91 ? 4.236 -4.838 -1.134 1.00 97.00 91 ALA A CA 1
ATOM 719 C C . ALA A 1 91 ? 4.227 -5.993 -0.116 1.00 97.00 91 ALA A C 1
ATOM 721 O O . ALA A 1 91 ? 3.240 -6.182 0.592 1.00 97.00 91 ALA A O 1
ATOM 722 N N . ARG A 1 92 ? 5.329 -6.747 0.010 1.00 96.31 92 ARG A N 1
ATOM 723 C CA . ARG A 1 92 ? 5.473 -7.796 1.035 1.00 96.31 92 ARG A CA 1
ATOM 724 C C . ARG A 1 92 ? 5.507 -7.221 2.446 1.00 96.31 92 ARG A C 1
ATOM 726 O O . ARG A 1 92 ? 4.837 -7.759 3.323 1.00 96.31 92 ARG A O 1
ATOM 733 N N . GLN A 1 93 ? 6.242 -6.134 2.665 1.00 95.62 93 GLN A N 1
ATOM 734 C CA . GLN A 1 93 ? 6.308 -5.466 3.967 1.00 95.62 93 GLN A CA 1
ATOM 735 C C . GLN A 1 93 ? 4.952 -4.881 4.371 1.00 95.62 93 GLN A C 1
ATOM 737 O O . GLN A 1 93 ? 4.525 -5.046 5.512 1.00 95.62 93 GLN A O 1
ATOM 742 N N . GLU A 1 94 ? 4.242 -4.248 3.439 1.00 95.12 94 GLU A N 1
ATOM 743 C CA . GLU A 1 94 ? 2.891 -3.738 3.677 1.00 95.12 94 GLU A CA 1
ATOM 744 C C . GLU A 1 94 ? 1.903 -4.870 3.960 1.00 95.12 94 GLU A C 1
ATOM 746 O O . GLU A 1 94 ? 1.157 -4.785 4.933 1.00 95.12 94 GLU A O 1
ATOM 751 N N . ALA A 1 95 ? 1.950 -5.964 3.194 1.00 96.69 95 ALA A N 1
ATOM 752 C CA . ALA A 1 95 ? 1.126 -7.141 3.451 1.00 96.69 95 ALA A CA 1
ATOM 753 C C . ALA A 1 95 ? 1.427 -7.766 4.824 1.00 96.69 95 ALA A C 1
ATOM 755 O O . ALA A 1 95 ? 0.507 -8.172 5.529 1.00 96.69 95 ALA A O 1
ATOM 756 N N . MET A 1 96 ? 2.696 -7.807 5.240 1.00 96.00 96 MET A N 1
ATOM 757 C CA . MET A 1 96 ? 3.087 -8.309 6.559 1.00 96.00 96 MET A CA 1
ATOM 758 C C . MET A 1 96 ? 2.560 -7.412 7.683 1.00 96.00 96 MET A C 1
ATOM 760 O O . MET A 1 96 ? 2.002 -7.920 8.653 1.00 96.00 96 MET A O 1
ATOM 764 N N . ARG A 1 97 ? 2.668 -6.087 7.528 1.00 95.75 97 ARG A N 1
ATOM 765 C CA . ARG A 1 97 ? 2.115 -5.115 8.481 1.00 95.75 97 ARG A CA 1
ATOM 766 C C . ARG A 1 97 ? 0.597 -5.212 8.576 1.00 95.75 97 ARG A C 1
ATOM 768 O O . ARG A 1 97 ? 0.061 -5.238 9.677 1.00 95.75 97 ARG A O 1
ATOM 775 N N . GLN A 1 98 ? -0.094 -5.310 7.442 1.00 95.00 98 GLN A N 1
ATOM 776 C CA . GLN A 1 98 ? -1.545 -5.489 7.417 1.00 95.00 98 GLN A CA 1
ATOM 777 C C . GLN A 1 98 ? -1.948 -6.805 8.085 1.00 95.00 98 GLN A C 1
ATOM 779 O O . GLN A 1 98 ? -2.833 -6.803 8.933 1.00 95.00 98 GLN A O 1
ATOM 784 N N . ALA A 1 99 ? -1.254 -7.905 7.789 1.00 95.75 99 ALA A N 1
ATOM 785 C CA . ALA A 1 99 ? -1.515 -9.194 8.422 1.00 95.75 99 ALA A CA 1
ATOM 786 C C . ALA A 1 99 ? -1.272 -9.164 9.942 1.00 95.75 99 ALA A C 1
ATOM 788 O O . ALA A 1 99 ? -2.013 -9.795 10.695 1.00 95.75 99 ALA A O 1
ATOM 789 N N . GLU A 1 100 ? -0.259 -8.437 10.419 1.00 94.69 100 GLU A N 1
ATOM 790 C CA . GLU A 1 100 ? -0.015 -8.246 11.851 1.00 94.69 100 GLU A CA 1
ATOM 791 C C . GLU A 1 100 ? -1.112 -7.398 12.507 1.00 94.69 100 GLU A C 1
ATOM 793 O O . GLU A 1 100 ? -1.644 -7.784 13.548 1.00 94.69 100 GLU A O 1
ATOM 798 N N . GLU A 1 101 ? -1.508 -6.287 11.884 1.00 92.00 101 GLU A N 1
ATOM 799 C CA . GLU A 1 101 ? -2.609 -5.449 12.365 1.00 92.00 101 GLU A CA 1
ATOM 800 C C . GLU A 1 101 ? -3.936 -6.217 12.399 1.00 92.00 101 GLU A C 1
ATOM 802 O O . GLU A 1 101 ? -4.695 -6.100 13.363 1.00 92.00 101 GLU A O 1
ATOM 807 N N . GLU A 1 102 ? -4.220 -7.024 11.378 1.00 92.69 102 GLU A N 1
ATOM 808 C CA . GLU A 1 102 ? -5.394 -7.892 11.332 1.00 92.69 102 GLU A CA 1
ATOM 809 C C . GLU A 1 102 ? -5.338 -8.975 12.403 1.00 92.69 102 GLU A C 1
ATOM 811 O O . GLU A 1 102 ? -6.329 -9.172 13.102 1.00 92.69 102 GLU A O 1
ATOM 816 N N . ARG A 1 103 ? -4.185 -9.620 12.619 1.00 92.62 103 ARG A N 1
ATOM 817 C CA . ARG A 1 103 ? -4.002 -10.570 13.728 1.00 92.62 103 ARG A CA 1
ATOM 818 C C . ARG A 1 103 ? -4.190 -9.902 15.085 1.00 92.62 103 ARG A C 1
ATOM 820 O O . ARG A 1 103 ? -4.826 -10.480 15.961 1.00 92.62 103 ARG A O 1
ATOM 827 N N . ALA A 1 104 ? -3.682 -8.686 15.265 1.00 90.50 104 ALA A N 1
ATOM 828 C CA . ALA A 1 104 ? -3.849 -7.931 16.501 1.00 90.50 104 ALA A CA 1
ATOM 829 C C . ALA A 1 104 ? -5.320 -7.556 16.738 1.00 90.50 104 ALA A C 1
ATOM 831 O O . ALA A 1 104 ? -5.813 -7.689 17.859 1.00 90.50 104 ALA A O 1
ATOM 832 N N . LYS A 1 105 ? -6.039 -7.129 15.691 1.00 89.19 105 LYS A N 1
ATOM 833 C CA . LYS A 1 105 ? -7.483 -6.853 15.751 1.00 89.19 105 LYS A CA 1
ATOM 834 C C . LYS A 1 105 ? -8.282 -8.125 16.024 1.00 89.19 105 LYS A C 1
ATOM 836 O O . LYS A 1 105 ? -9.129 -8.112 16.909 1.00 89.19 105 LYS A O 1
ATOM 841 N N . ALA A 1 106 ? -7.976 -9.220 15.332 1.00 90.69 106 ALA A N 1
ATOM 842 C CA . ALA A 1 106 ? -8.617 -10.515 15.530 1.00 90.69 106 ALA A CA 1
ATOM 843 C C . ALA A 1 106 ? -8.395 -11.038 16.955 1.00 90.69 106 ALA A C 1
ATOM 845 O O . ALA A 1 106 ? -9.350 -11.445 17.601 1.00 90.69 106 ALA A O 1
ATOM 846 N N . GLY A 1 107 ? -7.179 -10.930 17.497 1.00 89.69 107 GLY A N 1
ATOM 847 C CA . GLY A 1 107 ? -6.896 -11.309 18.882 1.00 89.69 107 GLY A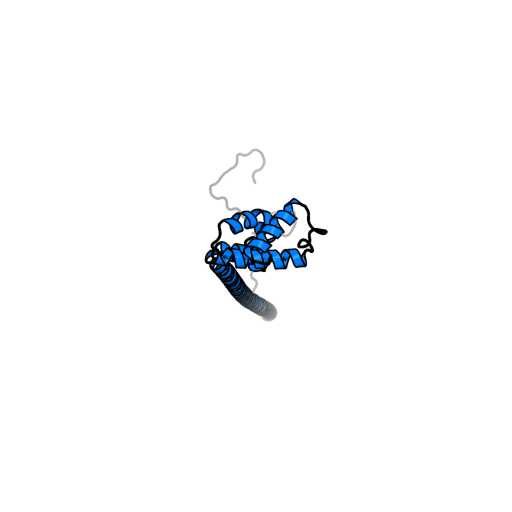 CA 1
ATOM 848 C C . GLY A 1 107 ? -7.597 -10.416 19.912 1.00 89.69 107 GLY A C 1
ATOM 849 O O . GLY A 1 107 ? -8.018 -10.896 20.962 1.00 89.69 107 GLY A O 1
ATOM 850 N N . GLN A 1 108 ? -7.764 -9.117 19.636 1.00 88.56 108 GLN A N 1
ATOM 851 C CA . GLN A 1 108 ? -8.585 -8.237 20.480 1.00 88.56 108 GLN A CA 1
ATOM 852 C C . GLN A 1 108 ? -10.067 -8.617 20.419 1.00 88.56 108 GLN A C 1
ATOM 854 O O . GLN A 1 108 ? -10.720 -8.647 21.459 1.00 88.56 108 GLN A O 1
ATOM 859 N N . GLN A 1 109 ? -10.576 -8.938 19.229 1.00 86.81 109 GLN A N 1
ATOM 860 C CA . GLN A 1 109 ? -11.946 -9.399 19.033 1.00 86.81 109 GLN A CA 1
ATOM 861 C C . GLN A 1 109 ? -12.190 -10.733 19.743 1.00 86.81 109 GLN A C 1
ATOM 863 O O . GLN A 1 109 ? -13.166 -10.857 20.465 1.00 86.81 109 GLN A O 1
ATOM 868 N N . GLU A 1 110 ? -11.278 -11.696 19.623 1.00 90.75 110 GLU A N 1
ATOM 869 C CA . GLU A 1 110 ? -11.367 -12.990 20.304 1.00 90.75 110 GLU A CA 1
ATOM 870 C C . GLU A 1 110 ? -11.352 -12.827 21.828 1.00 90.75 110 GLU A C 1
ATOM 872 O O . GLU A 1 110 ? -12.166 -13.428 22.529 1.00 90.75 110 GLU A O 1
ATOM 877 N N . ARG A 1 111 ? -10.483 -11.950 22.354 1.00 89.00 111 ARG A N 1
ATOM 878 C CA . ARG A 1 111 ? -10.489 -11.587 23.780 1.00 89.00 111 ARG A CA 1
ATOM 879 C C . ARG A 1 111 ? -11.822 -10.990 24.199 1.00 89.00 111 ARG A C 1
ATOM 881 O O . ARG A 1 111 ? -12.339 -11.371 25.242 1.00 89.00 111 ARG A O 1
ATOM 888 N N . TRP A 1 112 ? -12.369 -10.069 23.409 1.00 89.81 112 TRP A N 1
ATOM 889 C CA . TRP A 1 112 ? -13.674 -9.482 23.683 1.00 89.81 112 TRP A CA 1
ATOM 890 C C . TRP A 1 112 ? -14.766 -10.544 23.647 1.00 89.81 112 TRP A C 1
ATOM 892 O O . TRP A 1 112 ? -15.543 -10.643 24.585 1.00 89.81 112 TRP A O 1
ATOM 902 N N . ASP A 1 113 ? -14.811 -11.391 22.625 1.00 88.56 113 ASP A N 1
ATOM 903 C CA . ASP A 1 113 ? -15.847 -12.406 22.467 1.00 88.56 113 ASP A CA 1
ATOM 904 C C . ASP A 1 113 ? -15.801 -13.462 23.573 1.00 88.56 113 ASP A C 1
ATOM 906 O O . ASP A 1 113 ? -16.864 -13.858 24.057 1.00 88.56 113 ASP A O 1
ATOM 910 N N . GLY A 1 114 ? -14.600 -13.809 24.045 1.00 90.44 114 GLY A N 1
ATOM 911 C CA . GLY A 1 114 ? -14.376 -14.680 25.197 1.00 90.44 114 GLY A CA 1
ATOM 912 C C . GLY A 1 114 ? -14.721 -14.062 26.558 1.00 90.44 114 GLY A C 1
ATOM 913 O O . GLY A 1 114 ? -14.911 -14.810 27.517 1.00 90.44 114 GLY A O 1
ATOM 914 N N . MET A 1 115 ? -14.842 -12.731 26.672 1.00 89.81 115 MET A N 1
ATOM 915 C CA . MET A 1 115 ? -15.310 -12.095 27.908 1.00 89.81 115 MET A CA 1
ATOM 916 C C . MET A 1 115 ? -16.778 -12.429 28.168 1.00 89.81 115 MET A C 1
ATOM 918 O O . MET A 1 115 ? -17.636 -12.398 27.277 1.00 89.81 115 MET A O 1
ATOM 922 N N . THR A 1 116 ? -17.095 -12.675 29.435 1.00 90.75 116 THR A N 1
ATOM 923 C CA . THR A 1 116 ? -18.475 -12.855 29.878 1.00 90.75 116 THR A CA 1
ATOM 924 C C . THR A 1 116 ? -19.271 -11.558 29.720 1.00 90.75 116 THR A C 1
ATOM 926 O O . THR A 1 116 ? -18.726 -10.452 29.713 1.00 90.75 116 THR A O 1
ATOM 929 N N . GLN A 1 117 ? -20.601 -11.663 29.645 1.00 87.81 117 GLN A N 1
ATOM 930 C CA . GLN A 1 117 ? -21.462 -10.485 29.491 1.00 87.81 117 GLN A CA 1
ATOM 931 C C . GLN A 1 117 ? -21.267 -9.455 30.619 1.00 87.81 117 GLN A C 1
ATOM 933 O O . GLN A 1 117 ? -21.300 -8.255 30.363 1.00 87.81 117 GLN A O 1
ATOM 938 N N . SER A 1 118 ? -21.026 -9.905 31.857 1.00 85.62 118 SER A N 1
ATOM 939 C CA . SER A 1 118 ? -20.765 -9.008 32.991 1.00 85.62 118 SER A CA 1
ATOM 940 C C . SER A 1 118 ? -19.431 -8.264 32.869 1.00 85.62 118 SER A C 1
ATOM 942 O O . SER A 1 118 ? -19.345 -7.114 33.291 1.00 85.62 118 SER A O 1
ATOM 944 N N . GLU A 1 119 ? -18.406 -8.886 32.285 1.00 88.44 119 GLU A N 1
ATOM 945 C CA . GLU A 1 119 ? -17.106 -8.249 32.028 1.00 88.44 119 GLU A CA 1
ATOM 946 C C . GLU A 1 119 ? -17.199 -7.235 30.885 1.00 88.44 119 GLU A C 1
ATOM 948 O O . GLU A 1 119 ? -16.713 -6.114 31.029 1.00 88.44 119 GLU A O 1
ATOM 953 N N . LYS A 1 120 ? -17.912 -7.575 29.803 1.00 88.19 120 LYS A N 1
ATOM 954 C CA . LYS A 1 120 ? -18.224 -6.638 28.710 1.00 88.19 120 LYS A CA 1
ATOM 955 C C . LYS A 1 120 ? -18.972 -5.410 29.225 1.00 88.19 120 LYS A C 1
ATOM 957 O O . LYS A 1 120 ? -18.599 -4.278 28.926 1.00 88.19 120 LYS A O 1
ATOM 962 N N . ASP A 1 121 ? -19.999 -5.629 30.046 1.00 87.50 121 ASP A N 1
ATOM 963 C CA . ASP A 1 121 ? -20.776 -4.554 30.661 1.00 87.50 121 ASP A CA 1
ATOM 964 C C . ASP A 1 121 ? -19.889 -3.677 31.581 1.00 87.50 121 ASP A C 1
ATOM 966 O O . ASP A 1 121 ? -19.981 -2.448 31.549 1.00 87.50 121 ASP A O 1
ATOM 970 N N . LEU A 1 122 ? -18.972 -4.272 32.356 1.00 88.31 122 LEU A N 1
ATOM 971 C CA . LEU A 1 122 ? -18.018 -3.530 33.191 1.00 88.31 122 LEU A CA 1
ATOM 972 C C . LEU A 1 122 ? -17.073 -2.654 32.349 1.00 88.31 122 LEU A C 1
ATOM 974 O O . LEU A 1 122 ? -16.897 -1.472 32.661 1.00 88.31 122 LEU A O 1
ATOM 978 N N . ALA A 1 123 ? -16.514 -3.209 31.271 1.00 88.81 123 ALA A N 1
ATOM 979 C CA . ALA A 1 123 ? -15.634 -2.498 30.347 1.00 88.81 123 ALA A CA 1
ATOM 980 C C . ALA A 1 123 ? -16.360 -1.328 29.654 1.00 88.81 123 ALA A C 1
ATOM 982 O O . ALA A 1 123 ? -15.807 -0.230 29.535 1.00 88.81 123 ALA A O 1
ATOM 983 N N . CYS A 1 124 ? -17.633 -1.513 29.281 1.00 88.75 124 CYS A N 1
ATOM 984 C CA . CYS A 1 124 ? -18.486 -0.446 28.750 1.00 88.75 124 CYS A CA 1
ATOM 985 C C . CYS A 1 124 ? -18.748 0.663 29.782 1.00 88.75 124 CYS A C 1
ATOM 987 O O . CYS A 1 124 ? -18.673 1.844 29.441 1.00 88.75 124 CYS A O 1
ATOM 989 N N . ILE A 1 125 ? -19.023 0.324 31.051 1.00 87.06 125 ILE A N 1
ATOM 990 C CA . ILE A 1 125 ? -19.225 1.325 32.117 1.00 87.06 125 ILE A CA 1
ATOM 991 C C . ILE A 1 125 ? -17.954 2.154 32.338 1.00 87.06 125 ILE A C 1
ATOM 993 O O . ILE A 1 125 ? -18.047 3.371 32.507 1.00 87.06 125 ILE A O 1
ATOM 997 N N . ARG A 1 126 ? -16.784 1.508 32.308 1.00 87.50 126 ARG A N 1
ATOM 998 C CA . ARG A 1 126 ? -15.473 2.149 32.495 1.00 87.50 126 ARG A CA 1
ATOM 999 C C . ARG A 1 126 ? -14.957 2.895 31.265 1.00 87.50 126 ARG A C 1
ATOM 1001 O O . ARG A 1 126 ? -13.994 3.643 31.395 1.00 87.50 126 ARG A O 1
ATOM 1008 N N . LYS A 1 127 ? -15.612 2.743 30.107 1.00 84.12 127 LYS A N 1
ATOM 1009 C CA . LYS A 1 127 ? -15.184 3.298 28.811 1.00 84.12 127 LYS A CA 1
ATOM 1010 C C . LYS A 1 127 ? -13.769 2.863 28.429 1.00 84.12 127 LYS A C 1
ATOM 1012 O O . LYS A 1 127 ? -12.973 3.669 27.958 1.00 84.12 127 LYS A O 1
ATOM 1017 N N . GLU A 1 128 ? -13.461 1.590 28.643 1.00 85.19 128 GLU A N 1
ATOM 1018 C CA . GLU A 1 128 ? -12.186 1.024 28.207 1.00 85.19 128 GLU A CA 1
ATOM 1019 C C . GLU A 1 128 ? -12.068 1.089 26.675 1.00 85.19 128 GLU A C 1
ATOM 1021 O O . GLU A 1 128 ? -13.060 0.929 25.955 1.00 85.19 128 GLU A O 1
ATOM 1026 N N . ASP A 1 129 ? -10.853 1.298 26.160 1.00 82.50 129 ASP A N 1
ATOM 1027 C CA . ASP A 1 129 ? -10.602 1.489 24.722 1.00 82.50 129 ASP A CA 1
ATOM 1028 C C . ASP A 1 129 ? -11.151 0.342 23.860 1.00 82.50 129 ASP A C 1
ATOM 1030 O O . ASP A 1 129 ? -11.641 0.562 22.751 1.00 82.50 129 ASP A O 1
ATOM 1034 N N . MET A 1 130 ? -11.114 -0.887 24.380 1.00 81.31 130 MET A N 1
ATOM 1035 C CA . MET A 1 130 ? -11.659 -2.067 23.708 1.00 81.31 130 MET A CA 1
ATOM 1036 C C . MET A 1 130 ? -13.184 -1.986 23.559 1.00 81.31 130 MET A C 1
ATOM 1038 O O . MET A 1 130 ? -13.706 -2.239 22.474 1.00 81.31 130 MET A O 1
ATOM 1042 N N . ALA A 1 131 ? -13.892 -1.554 24.606 1.00 82.56 131 ALA A N 1
ATOM 1043 C CA . ALA A 1 131 ? -15.341 -1.375 24.576 1.00 82.56 131 ALA A CA 1
ATOM 1044 C C . ALA A 1 131 ? -15.749 -0.215 23.654 1.00 82.56 131 ALA A C 1
ATOM 1046 O O . ALA A 1 131 ? -16.723 -0.328 22.913 1.00 82.56 131 ALA A O 1
ATOM 1047 N N . LEU A 1 132 ? -14.979 0.879 23.626 1.00 82.88 132 LEU A N 1
ATOM 1048 C CA . LEU A 1 132 ? -15.226 2.003 22.714 1.00 82.88 132 LEU A CA 1
ATOM 1049 C C . LEU A 1 132 ? -15.052 1.617 21.237 1.00 82.88 132 LEU A C 1
ATOM 1051 O O . LEU A 1 132 ? -15.791 2.120 20.387 1.00 82.88 132 LEU A O 1
ATOM 1055 N N . ARG A 1 133 ? -14.100 0.724 20.935 1.00 81.75 133 ARG A N 1
ATOM 1056 C CA . ARG A 1 133 ? -13.840 0.229 19.574 1.00 81.75 133 ARG A CA 1
ATOM 1057 C C . ARG A 1 133 ? -14.850 -0.820 19.117 1.00 81.75 133 ARG A C 1
ATOM 1059 O O . ARG A 1 133 ? -15.339 -0.721 17.998 1.00 81.75 133 ARG A O 1
ATOM 1066 N N . LEU A 1 134 ? -15.152 -1.809 19.958 1.00 81.75 134 LEU A N 1
ATOM 1067 C CA . LEU A 1 134 ? -15.942 -2.985 19.566 1.00 81.75 134 LEU A CA 1
ATOM 1068 C C . LEU A 1 134 ? -17.436 -2.851 19.880 1.00 81.75 134 LEU A C 1
ATOM 1070 O O . LEU A 1 134 ? -18.270 -3.427 19.190 1.00 81.75 134 LEU A O 1
ATOM 1074 N N . ALA A 1 135 ? -17.789 -2.054 20.887 1.00 79.06 135 ALA A N 1
ATOM 1075 C CA . ALA A 1 135 ? -19.158 -1.848 21.346 1.00 79.06 135 ALA A CA 1
ATOM 1076 C C . ALA A 1 135 ? -19.484 -0.350 21.436 1.00 79.06 135 ALA A C 1
ATOM 1078 O O . ALA A 1 135 ? -20.043 0.120 22.422 1.00 79.06 135 ALA A O 1
ATOM 1079 N N . SER A 1 136 ? -19.142 0.412 20.388 1.00 72.00 136 SER A N 1
ATOM 1080 C CA . SER A 1 136 ? -19.237 1.882 20.367 1.00 72.00 136 SER A CA 1
ATOM 1081 C C . SER A 1 136 ? -20.606 2.425 20.814 1.00 72.00 136 SER A C 1
ATOM 1083 O O . SER A 1 136 ? -20.672 3.409 21.551 1.00 72.00 136 SER A O 1
ATOM 1085 N N . ASN A 1 137 ? -21.703 1.750 20.449 1.00 72.38 137 ASN A N 1
ATOM 1086 C CA . ASN A 1 137 ? -23.057 2.146 20.853 1.00 72.38 137 ASN A CA 1
ATOM 1087 C C . ASN A 1 137 ? -23.305 1.952 22.359 1.00 72.38 137 ASN A C 1
ATOM 1089 O O . ASN A 1 137 ? -23.815 2.859 23.016 1.00 72.38 137 ASN A O 1
ATOM 1093 N N . ASP A 1 138 ? -22.890 0.811 22.912 1.00 69.19 138 ASP A N 1
ATOM 1094 C CA . ASP A 1 138 ? -23.058 0.479 24.332 1.00 69.19 138 ASP A CA 1
ATOM 1095 C C . ASP A 1 138 ? -22.038 1.199 25.225 1.00 69.19 138 ASP A C 1
ATOM 1097 O O . ASP A 1 138 ? -22.328 1.495 26.377 1.00 69.19 138 ASP A O 1
ATOM 1101 N N . ALA A 1 139 ? -20.852 1.529 24.718 1.00 73.50 139 ALA A N 1
ATOM 1102 C CA . ALA A 1 139 ? -19.831 2.262 25.462 1.00 73.50 139 ALA A CA 1
ATOM 1103 C C . ALA A 1 139 ? -20.102 3.780 25.510 1.00 73.50 139 ALA A C 1
ATOM 1105 O O . ALA A 1 139 ? -19.702 4.459 26.461 1.00 73.50 139 ALA A O 1
ATOM 1106 N N . LYS A 1 140 ? -20.803 4.335 24.507 1.00 74.81 140 LYS A N 1
ATOM 1107 C CA . LYS A 1 140 ? -21.141 5.767 24.446 1.00 74.81 140 LYS A CA 1
ATOM 1108 C C . LYS A 1 140 ? -22.241 6.146 25.436 1.00 74.81 140 LYS A C 1
ATOM 1110 O O . LYS A 1 140 ? -22.071 7.120 26.172 1.00 74.81 140 LYS A O 1
ATOM 1115 N N . ASP A 1 141 ? -23.320 5.364 25.498 1.00 80.62 141 ASP A N 1
ATOM 1116 C CA . ASP A 1 141 ? -24.297 5.439 26.589 1.00 80.62 141 ASP A CA 1
ATOM 1117 C C . ASP A 1 141 ? -24.603 4.048 27.181 1.00 80.62 141 ASP A C 1
ATOM 1119 O O . ASP A 1 141 ? -25.575 3.395 26.806 1.00 80.62 141 ASP A O 1
ATOM 1123 N N . PRO A 1 142 ? -23.788 3.594 28.149 1.00 81.00 142 PRO A N 1
ATOM 1124 C CA . PRO A 1 142 ? -23.939 2.272 28.756 1.00 81.00 142 PRO A CA 1
ATOM 1125 C C . PRO A 1 142 ? -25.181 2.114 29.636 1.00 81.00 142 PRO A C 1
ATOM 1127 O O . PRO A 1 142 ? -25.614 0.999 29.920 1.00 81.00 142 PRO A O 1
ATOM 1130 N N . MET A 1 143 ? -25.759 3.210 30.134 1.00 83.00 143 MET A N 1
ATOM 1131 C CA . MET A 1 143 ? -26.745 3.138 31.217 1.00 83.00 143 MET A CA 1
ATOM 1132 C C . MET A 1 143 ? -28.101 2.546 30.803 1.00 83.00 143 MET A C 1
ATOM 1134 O O . MET A 1 143 ? -28.648 1.779 31.595 1.00 83.00 143 MET A O 1
ATOM 1138 N N . PRO A 1 144 ? -28.675 2.842 29.622 1.00 83.62 144 PRO A N 1
ATOM 1139 C CA . PRO A 1 144 ? -29.925 2.226 29.180 1.00 83.62 144 PRO A CA 1
ATOM 1140 C C . PRO A 1 144 ? -29.826 0.707 29.007 1.00 83.62 144 PRO A C 1
ATOM 1142 O O . PRO A 1 144 ? -30.750 -0.004 29.399 1.00 83.62 144 PRO A O 1
ATOM 1145 N N . ASN A 1 145 ? -28.698 0.215 28.486 1.00 83.38 145 ASN A N 1
ATOM 1146 C CA . ASN A 1 145 ? -28.543 -1.189 28.098 1.00 83.38 145 ASN A CA 1
ATOM 1147 C C . ASN A 1 145 ? -28.013 -2.066 29.241 1.00 83.38 145 ASN A C 1
ATOM 1149 O O . ASN A 1 145 ? -28.438 -3.211 29.388 1.00 83.38 145 ASN A O 1
ATOM 1153 N N . ILE A 1 146 ? -27.137 -1.527 30.093 1.00 85.69 146 ILE A N 1
ATOM 1154 C CA . ILE A 1 146 ? -26.493 -2.289 31.172 1.00 85.69 146 ILE A CA 1
ATOM 1155 C C . ILE A 1 146 ? -27.323 -2.272 32.455 1.00 85.69 146 ILE A C 1
ATOM 1157 O O . ILE A 1 146 ? -27.363 -3.265 33.177 1.00 85.69 146 ILE A O 1
ATOM 1161 N N . TRP A 1 147 ? -28.039 -1.180 32.746 1.00 86.06 147 TRP A N 1
ATOM 1162 C CA . TRP A 1 147 ? -28.812 -1.057 33.988 1.00 86.06 147 TRP A CA 1
ATOM 1163 C C . TRP A 1 147 ? -29.831 -2.191 34.217 1.00 86.06 147 TRP A C 1
ATOM 1165 O O . TRP A 1 147 ? -29.878 -2.709 35.334 1.00 86.06 147 TRP A O 1
ATOM 1175 N N . PRO A 1 148 ? -30.616 -2.634 33.211 1.00 86.88 148 PRO A N 1
ATOM 1176 C CA . PRO A 1 148 ? -31.504 -3.786 33.377 1.00 86.88 148 PRO A CA 1
ATOM 1177 C C . PRO A 1 148 ? -30.747 -5.076 33.723 1.00 86.88 148 PRO A C 1
ATOM 1179 O O . PRO A 1 148 ? -31.239 -5.877 34.515 1.00 86.88 148 PRO A O 1
ATOM 1182 N N . ARG A 1 149 ? -29.532 -5.249 33.183 1.00 85.88 149 ARG A N 1
ATOM 1183 C CA . ARG A 1 149 ? -28.693 -6.442 33.377 1.00 85.88 149 ARG A CA 1
ATOM 1184 C C . ARG A 1 149 ? -28.049 -6.512 34.758 1.00 85.88 149 ARG A C 1
ATOM 1186 O O . ARG A 1 149 ? -27.797 -7.608 35.252 1.00 85.88 149 ARG A O 1
ATOM 1193 N N . VAL A 1 150 ? -27.853 -5.369 35.422 1.00 86.81 150 VAL A N 1
ATOM 1194 C CA . VAL A 1 150 ? -27.377 -5.339 36.815 1.00 86.81 150 VAL A CA 1
ATOM 1195 C C . VAL A 1 150 ? -28.332 -6.124 37.715 1.00 86.81 150 VAL A C 1
ATOM 1197 O O . VAL A 1 150 ? -27.881 -6.933 38.510 1.00 86.81 150 VAL A O 1
ATOM 1200 N N . ALA A 1 151 ? -29.650 -5.973 37.560 1.00 81.62 151 ALA A N 1
ATOM 1201 C CA . ALA A 1 151 ? -30.616 -6.673 38.413 1.00 81.62 151 ALA A CA 1
ATOM 1202 C C . ALA A 1 151 ? -30.625 -8.202 38.215 1.00 81.62 151 ALA A C 1
ATOM 1204 O O . ALA A 1 151 ? -30.993 -8.930 39.133 1.00 81.62 151 ALA A O 1
ATOM 1205 N N . THR A 1 152 ? -30.212 -8.690 37.042 1.00 83.62 152 THR A N 1
ATOM 1206 C CA . THR A 1 152 ? -30.214 -10.120 36.684 1.00 83.62 152 THR A CA 1
ATOM 1207 C C . THR A 1 152 ? -28.855 -10.801 36.861 1.00 83.62 152 THR A C 1
ATOM 1209 O O . THR A 1 152 ? -28.761 -12.016 36.714 1.00 83.62 152 THR A O 1
ATO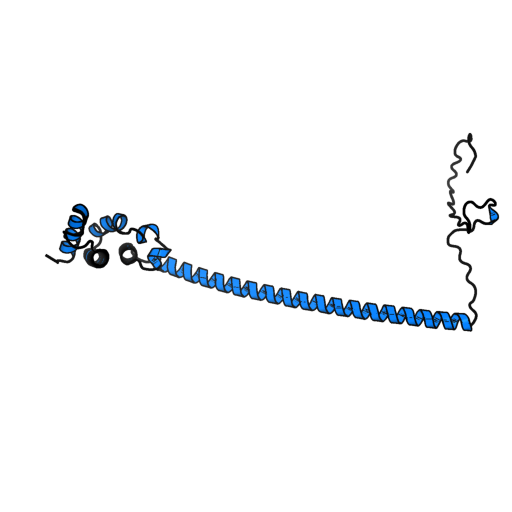M 1212 N N . ALA A 1 153 ? -27.792 -10.041 37.132 1.00 85.50 153 ALA A N 1
ATOM 1213 C CA . ALA A 1 153 ? -26.448 -10.578 37.323 1.00 85.50 153 ALA A CA 1
ATOM 1214 C C . ALA A 1 153 ? -26.302 -11.321 38.667 1.00 85.50 153 ALA A C 1
ATOM 1216 O O . ALA A 1 153 ? -27.094 -11.127 39.587 1.00 85.50 153 ALA A O 1
ATOM 1217 N N . SER A 1 154 ? -25.260 -12.149 38.801 1.00 87.50 154 SER A N 1
ATOM 1218 C CA . SER A 1 154 ? -24.919 -12.806 40.072 1.00 87.50 154 SER A CA 1
ATOM 1219 C C . SER A 1 154 ? -24.585 -11.781 41.162 1.00 87.50 154 SER A C 1
ATOM 1221 O O . SER A 1 154 ? -24.116 -10.686 40.861 1.00 87.50 154 SER A O 1
ATOM 1223 N N . THR A 1 155 ? -24.764 -12.131 42.437 1.00 86.31 155 THR A N 1
ATOM 1224 C CA . THR A 1 155 ? -24.541 -11.216 43.575 1.00 86.31 155 THR A CA 1
ATOM 1225 C C . THR A 1 155 ? -23.136 -10.600 43.593 1.00 86.31 155 THR A C 1
ATOM 1227 O O . THR A 1 155 ? -22.960 -9.440 43.967 1.00 86.31 155 THR A O 1
ATOM 1230 N N . GLU A 1 156 ? -22.119 -11.353 43.169 1.00 88.06 156 GLU A N 1
ATOM 1231 C CA . GLU A 1 156 ? -20.747 -10.850 43.065 1.00 88.06 156 GLU A CA 1
ATOM 1232 C C . GLU A 1 156 ? -20.596 -9.839 41.915 1.00 88.06 156 GLU A C 1
ATOM 1234 O O . GLU A 1 156 ? -20.052 -8.748 42.109 1.00 88.06 156 GLU A O 1
ATOM 1239 N N . ASN A 1 157 ? -21.142 -10.150 40.736 1.00 87.25 157 ASN A N 1
ATOM 1240 C CA . ASN A 1 157 ? -21.088 -9.261 39.573 1.00 87.25 157 ASN A CA 1
ATOM 1241 C C . ASN A 1 157 ? -21.961 -8.018 39.763 1.00 87.25 157 ASN A C 1
ATOM 1243 O O . ASN A 1 157 ? -21.581 -6.936 39.325 1.00 87.25 157 ASN A O 1
ATOM 1247 N N . GLN A 1 158 ? -23.077 -8.135 40.483 1.00 87.56 158 GLN A N 1
ATOM 1248 C CA . GLN A 1 158 ? -23.906 -7.010 40.907 1.00 87.56 158 GLN A CA 1
ATOM 1249 C C . GLN A 1 158 ? -23.097 -5.984 41.687 1.00 87.56 158 GLN A C 1
ATOM 1251 O O . GLN A 1 158 ? -23.156 -4.801 41.365 1.00 87.56 158 GLN A O 1
ATOM 1256 N N . LYS A 1 159 ? -22.300 -6.423 42.669 1.00 89.88 159 LYS A N 1
ATOM 1257 C CA . LYS A 1 159 ? -21.439 -5.527 43.452 1.00 89.88 159 LYS A CA 1
ATOM 1258 C C . LYS A 1 159 ? -20.365 -4.868 42.587 1.00 89.88 159 LYS A C 1
ATOM 1260 O O . LYS A 1 159 ? -20.175 -3.659 42.690 1.00 89.88 159 LYS A O 1
ATOM 1265 N N . LYS A 1 160 ? -19.709 -5.628 41.701 1.00 89.62 160 LYS A N 1
ATOM 1266 C CA . LYS A 1 160 ? -18.684 -5.099 40.777 1.00 89.62 160 LYS A CA 1
ATOM 1267 C C . LYS A 1 160 ? -19.261 -4.054 39.812 1.00 89.62 160 LYS A C 1
ATOM 1269 O O . LYS A 1 160 ? -18.702 -2.968 39.677 1.00 89.62 160 LYS A O 1
ATOM 1274 N N . LEU A 1 161 ? -20.407 -4.347 39.193 1.00 89.38 161 LEU A N 1
ATOM 1275 C CA . LEU A 1 161 ? -21.108 -3.427 38.290 1.00 89.38 161 LEU A CA 1
ATOM 1276 C C . LEU A 1 161 ? -21.622 -2.191 39.038 1.00 89.38 161 LEU A C 1
ATOM 1278 O O . LEU A 1 161 ? -21.447 -1.071 38.568 1.00 89.38 161 LEU A O 1
ATOM 1282 N N . ALA A 1 162 ? -22.207 -2.375 40.224 1.00 89.75 162 ALA A N 1
ATOM 1283 C CA . ALA A 1 162 ? -22.679 -1.286 41.075 1.00 89.75 162 ALA A CA 1
ATOM 1284 C C . ALA A 1 162 ? -21.537 -0.336 41.476 1.00 89.75 162 ALA A C 1
ATOM 1286 O O . ALA A 1 162 ? -21.712 0.882 41.424 1.00 89.75 162 ALA A O 1
ATOM 1287 N N . ALA A 1 163 ? -20.362 -0.876 41.811 1.00 91.19 163 ALA A N 1
ATOM 1288 C CA . ALA A 1 163 ? -19.178 -0.085 42.137 1.00 91.19 163 ALA A CA 1
ATOM 1289 C C . ALA A 1 163 ? -18.703 0.753 40.938 1.00 91.19 163 ALA A C 1
ATOM 1291 O O . ALA A 1 163 ? -18.521 1.961 41.071 1.00 91.19 163 ALA A O 1
ATOM 1292 N N . ALA A 1 164 ? -18.600 0.154 39.748 1.00 90.44 164 ALA A N 1
ATOM 1293 C CA . ALA A 1 164 ? -18.203 0.880 38.540 1.00 90.44 164 ALA A CA 1
ATOM 1294 C C . ALA A 1 164 ? -19.222 1.964 38.135 1.00 90.44 164 ALA A C 1
ATOM 1296 O O . ALA A 1 164 ? -18.849 3.060 37.715 1.00 90.44 164 ALA A O 1
ATOM 1297 N N . ILE A 1 165 ? -20.522 1.690 38.296 1.00 90.12 165 ILE A N 1
ATOM 1298 C CA . ILE A 1 165 ? -21.586 2.678 38.062 1.00 90.12 165 ILE A CA 1
ATOM 1299 C C . ILE A 1 165 ? -21.473 3.839 39.056 1.00 90.12 165 ILE A C 1
ATOM 1301 O O . ILE A 1 165 ? -21.629 4.997 38.665 1.00 90.12 165 ILE A O 1
ATOM 1305 N N . MET A 1 166 ? -21.187 3.543 40.327 1.00 90.25 166 MET A N 1
ATOM 1306 C CA . MET A 1 166 ? -20.967 4.558 41.355 1.00 90.25 166 MET A CA 1
ATOM 1307 C C . MET A 1 166 ? -19.789 5.469 40.995 1.00 90.25 166 MET A C 1
ATOM 1309 O O . MET A 1 166 ? -19.973 6.685 40.982 1.00 90.25 166 MET A O 1
ATOM 1313 N N . GLU A 1 167 ? -18.617 4.910 40.678 1.00 89.88 167 GLU A N 1
ATOM 1314 C CA . GLU A 1 167 ? -17.422 5.677 40.286 1.00 89.88 167 GLU A CA 1
ATOM 1315 C C . GLU A 1 167 ? -17.729 6.622 39.120 1.00 89.88 167 GLU A C 1
ATOM 1317 O O . GLU A 1 167 ? -17.443 7.822 39.170 1.00 89.88 167 GLU A O 1
ATOM 1322 N N . ARG A 1 168 ? -18.411 6.104 38.095 1.00 87.50 168 ARG A N 1
ATOM 1323 C CA . ARG A 1 168 ? -18.802 6.899 36.934 1.00 87.50 168 ARG A CA 1
ATOM 1324 C C . ARG A 1 168 ? -19.771 8.024 37.294 1.00 87.50 168 ARG A C 1
ATOM 1326 O O . ARG A 1 168 ? -19.570 9.163 36.879 1.00 87.50 168 ARG A O 1
ATOM 1333 N N . TRP A 1 169 ? -20.828 7.742 38.052 1.00 89.56 169 TRP A N 1
ATOM 1334 C CA . TRP A 1 169 ? -21.796 8.775 38.433 1.00 89.56 169 TRP A CA 1
ATOM 1335 C C . TRP A 1 169 ? -21.218 9.803 39.401 1.00 89.56 169 TRP A C 1
ATOM 1337 O O . TRP A 1 169 ? -21.673 10.947 39.401 1.00 89.56 169 TRP A O 1
ATOM 1347 N N . GLN A 1 170 ? -20.216 9.441 40.201 1.00 88.31 170 GLN A N 1
ATOM 1348 C CA . GLN A 1 170 ? -19.456 10.407 40.990 1.00 88.31 170 GLN A CA 1
ATOM 1349 C C . GLN A 1 170 ? -18.644 11.339 40.084 1.00 88.31 170 GLN A C 1
ATOM 1351 O O . GLN A 1 170 ? -18.726 12.556 40.255 1.00 88.31 170 GLN A O 1
ATOM 1356 N N . ALA A 1 171 ? -17.951 10.798 39.075 1.00 86.44 171 ALA A N 1
ATOM 1357 C CA . ALA A 1 171 ? -17.210 11.593 38.094 1.00 86.44 171 ALA A CA 1
ATOM 1358 C C . ALA A 1 171 ? -18.124 12.534 37.281 1.00 86.44 171 ALA A C 1
ATOM 1360 O O . ALA A 1 171 ? -17.797 13.700 37.071 1.00 86.44 171 ALA A O 1
ATOM 1361 N N . GLU A 1 172 ? -19.311 12.063 36.888 1.00 85.75 172 GLU A N 1
ATOM 1362 C CA . GLU A 1 172 ? -20.317 12.843 36.151 1.00 85.75 172 GLU A CA 1
ATOM 1363 C C . GLU A 1 172 ? -21.151 13.784 37.049 1.00 85.75 172 GLU A C 1
ATOM 1365 O O . GLU A 1 172 ? -22.069 14.442 36.564 1.00 85.75 172 GLU A O 1
ATOM 1370 N N . LYS A 1 173 ? -20.857 13.861 38.358 1.00 85.75 173 LYS A N 1
ATOM 1371 C CA . LYS A 1 173 ? -21.609 14.642 39.364 1.00 85.75 173 LYS A CA 1
ATOM 1372 C C . LYS A 1 173 ? -23.104 14.288 39.447 1.00 85.75 173 LYS A C 1
ATOM 1374 O O . LYS A 1 173 ? -23.905 15.0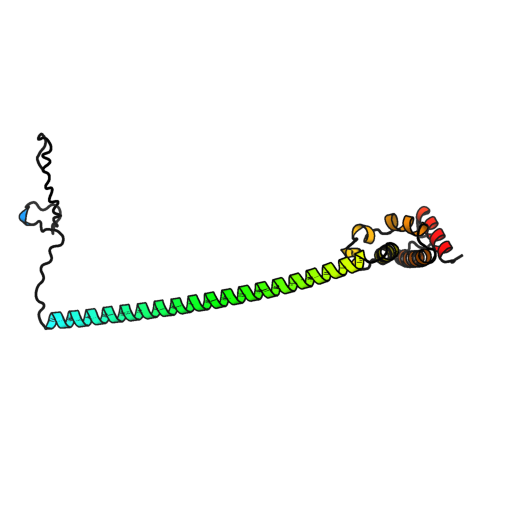91 39.902 1.00 85.75 173 LYS A O 1
ATOM 1379 N N . ASN A 1 174 ? -23.481 13.061 39.094 1.00 85.00 174 ASN A N 1
ATOM 1380 C CA . ASN A 1 174 ? -24.857 12.546 39.100 1.00 85.00 174 ASN A CA 1
ATOM 1381 C C . ASN A 1 174 ? -25.157 11.615 40.294 1.00 85.00 174 ASN A C 1
ATOM 1383 O O . ASN A 1 174 ? -26.148 10.883 40.288 1.00 85.00 174 ASN A O 1
ATOM 1387 N N . TRP A 1 175 ? -24.304 11.620 41.322 1.00 86.75 175 TRP A N 1
ATOM 1388 C CA . TRP A 1 175 ? -24.415 10.731 42.486 1.00 86.75 175 TRP A CA 1
ATOM 1389 C C . TRP A 1 175 ? -25.212 11.321 43.661 1.00 86.75 175 TRP A C 1
ATOM 1391 O O . TRP A 1 175 ? -25.717 10.579 44.502 1.00 86.75 175 TRP A O 1
ATOM 1401 N N . THR A 1 176 ? -25.345 12.648 43.763 1.00 86.00 176 THR A N 1
ATOM 1402 C CA . THR A 1 176 ? -26.023 13.292 44.903 1.0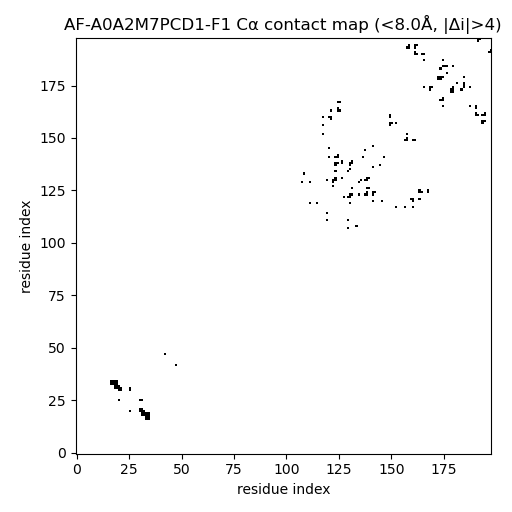0 86.00 176 THR A CA 1
ATOM 1403 C C . THR A 1 176 ? -27.454 13.712 44.560 1.00 86.00 176 THR A C 1
ATOM 1405 O O . THR A 1 176 ? -27.742 14.118 43.435 1.00 86.00 176 THR A O 1
ATOM 1408 N N . LYS A 1 177 ? -28.369 13.674 45.542 1.00 81.50 177 LYS A N 1
ATOM 1409 C CA . LYS A 1 177 ? -29.806 13.972 45.345 1.00 81.50 177 LYS A CA 1
ATOM 1410 C C . LYS A 1 177 ? -30.070 15.346 44.725 1.00 81.50 177 LYS A C 1
ATOM 1412 O O . LYS A 1 177 ? -31.033 15.506 43.990 1.00 81.50 177 LYS A O 1
ATOM 1417 N N . LYS A 1 178 ? -29.233 16.339 45.040 1.00 82.25 178 LYS A N 1
ATOM 1418 C CA . LYS A 1 178 ? -29.372 17.708 44.520 1.00 82.25 178 LYS A CA 1
ATOM 1419 C C . LYS A 1 178 ? -28.904 17.844 43.068 1.00 82.25 178 LYS A C 1
ATOM 1421 O O . LYS A 1 178 ? -29.278 18.810 42.418 1.00 82.25 178 LYS A O 1
ATOM 14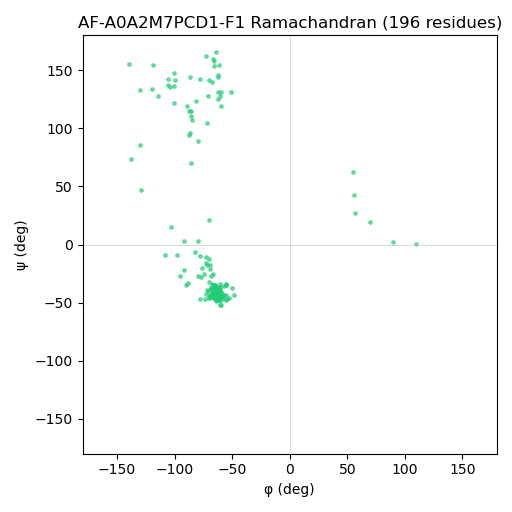26 N N . GLN A 1 179 ? -28.081 16.913 42.585 1.00 80.12 179 GLN A N 1
ATOM 1427 C CA . GLN A 1 179 ? -27.433 16.990 41.275 1.00 80.12 179 GLN A CA 1
ATOM 1428 C C . GLN A 1 179 ? -28.009 16.000 40.252 1.00 80.12 179 GLN A C 1
ATOM 1430 O O . GLN A 1 179 ? -27.690 16.101 39.075 1.00 80.12 179 GLN A O 1
ATOM 1435 N N . CYS A 1 180 ? -28.870 15.064 40.665 1.00 84.00 180 CYS A N 1
ATOM 1436 C CA . CYS A 1 180 ? -29.472 14.076 39.771 1.00 84.00 180 CYS A CA 1
ATOM 1437 C C . CYS A 1 180 ? -31.003 14.186 39.709 1.00 84.00 180 CYS A C 1
ATOM 1439 O O . CYS A 1 180 ? -31.661 14.668 40.631 1.00 84.00 180 CYS A O 1
ATOM 1441 N N . SER A 1 181 ? -31.587 13.728 38.597 1.00 87.19 181 SER A N 1
ATOM 1442 C CA . SER A 1 181 ? -33.044 13.683 38.429 1.00 87.19 181 SER A CA 1
ATOM 1443 C C . SER A 1 181 ? -33.690 12.674 39.387 1.00 87.19 181 SER A C 1
ATOM 1445 O O . SER A 1 181 ? -33.043 11.726 39.825 1.00 87.19 181 SER A O 1
ATOM 1447 N N . LYS A 1 182 ? -34.997 12.806 39.662 1.00 88.06 182 LYS A N 1
ATOM 1448 C CA . LYS A 1 182 ? -35.733 11.871 40.540 1.00 88.06 182 LYS A CA 1
ATOM 1449 C C . LYS A 1 182 ? -35.566 10.403 40.111 1.00 88.06 182 LYS A C 1
ATOM 1451 O O . LYS A 1 182 ? -35.235 9.561 40.935 1.00 88.06 182 LYS A O 1
ATOM 1456 N N . LYS A 1 183 ? -35.697 10.119 38.808 1.00 87.38 183 LYS A N 1
ATOM 1457 C CA . LYS A 1 183 ? -35.509 8.769 38.242 1.00 87.38 183 LYS A CA 1
ATOM 1458 C C . LYS A 1 183 ? -34.080 8.255 38.424 1.00 87.38 183 LYS A C 1
ATOM 1460 O O . LYS A 1 183 ? -33.875 7.067 38.648 1.00 87.38 183 LYS A O 1
ATOM 1465 N N . GLN A 1 184 ? -33.093 9.138 38.294 1.00 86.44 184 GLN A N 1
ATOM 1466 C CA . GLN A 1 184 ? -31.688 8.795 38.478 1.00 86.44 184 GLN A CA 1
ATOM 1467 C C . GLN A 1 184 ? -31.365 8.552 39.957 1.00 86.44 184 GLN A C 1
ATOM 1469 O O . GLN A 1 184 ? -30.658 7.602 40.280 1.00 86.44 184 GLN A O 1
ATOM 1474 N N . TRP A 1 185 ? -31.939 9.348 40.860 1.00 89.88 185 TRP A N 1
ATOM 1475 C CA . TRP A 1 185 ? -31.806 9.164 42.301 1.00 89.88 185 TRP A CA 1
ATOM 1476 C C . TRP A 1 185 ? -32.330 7.800 42.759 1.00 89.88 185 TRP A C 1
ATOM 1478 O O . TRP A 1 185 ? -31.664 7.129 43.544 1.00 89.88 185 TRP A O 1
ATOM 1488 N N . ASP A 1 186 ? -33.456 7.334 42.210 1.00 89.69 186 ASP A N 1
ATOM 1489 C CA . ASP A 1 186 ? -33.978 5.991 42.495 1.00 89.69 186 ASP A CA 1
ATOM 1490 C C . ASP A 1 186 ? -32.984 4.891 42.076 1.00 89.69 186 ASP A C 1
ATOM 1492 O O . ASP A 1 186 ? -32.829 3.882 42.767 1.00 89.69 186 ASP A O 1
ATOM 1496 N N . LYS A 1 187 ? -32.258 5.088 40.965 1.00 90.00 187 LYS A N 1
ATOM 1497 C CA . LYS A 1 187 ? -31.182 4.174 40.548 1.00 90.00 187 LYS A CA 1
ATOM 1498 C C . LYS A 1 187 ? -29.977 4.247 41.488 1.00 90.00 187 LYS A C 1
ATOM 1500 O O . LYS A 1 187 ? -29.466 3.205 41.884 1.00 90.00 187 LYS A O 1
ATOM 1505 N N . VAL A 1 188 ? -29.561 5.446 41.901 1.00 89.19 188 VAL A N 1
ATOM 1506 C CA . VAL A 1 188 ? -28.484 5.646 42.892 1.00 89.19 188 VAL A CA 1
ATOM 1507 C C . VAL A 1 188 ? -28.804 4.926 44.203 1.00 89.19 188 VAL A C 1
ATOM 1509 O O . VAL A 1 188 ? -27.939 4.250 44.752 1.00 89.19 188 VAL A O 1
ATOM 1512 N N . GLN A 1 189 ? -30.046 5.006 44.688 1.00 89.94 189 GLN A N 1
ATOM 1513 C CA . GLN A 1 189 ? -30.481 4.296 45.896 1.00 89.94 189 GLN A CA 1
ATOM 1514 C C . GLN A 1 189 ? -30.367 2.774 45.748 1.00 89.94 189 GLN A C 1
ATOM 1516 O O . GLN A 1 189 ? -29.881 2.102 46.654 1.00 89.94 189 GLN A O 1
ATOM 1521 N N . LYS A 1 190 ? -30.729 2.225 44.582 1.00 89.06 190 LYS A N 1
ATOM 1522 C CA . LYS A 1 190 ? -30.545 0.795 44.285 1.00 89.06 190 LYS A CA 1
ATOM 1523 C C . LYS A 1 190 ? -29.069 0.389 44.272 1.00 89.06 190 LYS A C 1
ATOM 1525 O O . LYS A 1 190 ? -28.728 -0.636 44.848 1.00 89.06 190 LYS A O 1
ATOM 1530 N N . VAL A 1 191 ? -28.189 1.203 43.682 1.00 90.06 191 VAL A N 1
ATOM 1531 C CA . VAL A 1 191 ? -26.731 0.967 43.715 1.00 90.06 191 VAL A CA 1
ATOM 1532 C C . VAL A 1 191 ? -26.205 0.983 45.153 1.00 90.06 191 VAL A C 1
ATOM 1534 O O . VAL A 1 191 ? -25.460 0.088 45.541 1.00 90.06 191 VAL A O 1
ATOM 1537 N N . LYS A 1 192 ? -26.630 1.954 45.968 1.00 90.19 192 LYS A N 1
ATOM 1538 C CA . LYS A 1 192 ? -26.258 2.040 47.388 1.00 90.19 192 LYS A CA 1
ATOM 1539 C C . LYS A 1 192 ? -26.689 0.811 48.186 1.00 90.19 192 LYS A C 1
ATOM 1541 O O . LYS A 1 192 ? -25.879 0.270 48.933 1.00 90.19 192 LYS A O 1
ATOM 1546 N N . ALA A 1 193 ? -27.917 0.336 47.972 1.00 90.12 193 ALA A N 1
ATOM 1547 C CA . ALA A 1 193 ? -28.425 -0.878 48.605 1.00 90.12 193 ALA A CA 1
ATOM 1548 C C . ALA A 1 193 ? -27.592 -2.119 48.232 1.00 90.12 193 ALA A C 1
ATOM 1550 O O . ALA A 1 193 ? -27.242 -2.902 49.110 1.00 90.12 193 ALA A O 1
ATOM 1551 N N . ILE A 1 194 ? -27.209 -2.267 46.956 1.00 88.62 194 ILE A N 1
ATOM 1552 C CA . ILE A 1 194 ? -26.361 -3.379 46.479 1.00 88.62 194 ILE A CA 1
ATOM 1553 C C . ILE A 1 194 ? -24.965 -3.343 47.123 1.00 88.62 194 ILE A C 1
ATOM 1555 O O . ILE A 1 194 ? -24.404 -4.387 47.458 1.00 88.62 194 ILE A O 1
ATOM 1559 N N . LEU A 1 195 ? -24.405 -2.146 47.311 1.00 88.00 195 LEU A N 1
ATOM 1560 C CA . LEU A 1 195 ? -23.084 -1.948 47.915 1.00 88.00 195 LEU A CA 1
ATOM 1561 C C . LEU A 1 195 ? -23.099 -1.966 49.453 1.00 88.00 195 LEU A C 1
ATOM 1563 O O . LEU A 1 195 ? -22.032 -1.924 50.059 1.00 88.00 195 LEU A O 1
ATOM 1567 N N . GLY A 1 196 ? -24.272 -2.029 50.092 1.00 83.00 196 GLY A N 1
ATOM 1568 C CA . GLY A 1 196 ? -24.399 -1.945 51.552 1.00 83.00 196 GLY A CA 1
ATOM 1569 C C . GLY A 1 196 ? -24.083 -0.557 52.123 1.00 83.00 196 GLY A C 1
ATOM 1570 O O . GLY A 1 196 ? -23.806 -0.428 53.311 1.00 83.00 196 GLY A O 1
ATOM 1571 N N . LEU A 1 197 ? -24.123 0.482 51.284 1.00 80.19 197 LEU A N 1
ATOM 1572 C CA . LEU A 1 197 ? -23.939 1.882 51.666 1.00 80.19 197 LEU A CA 1
ATOM 1573 C C . LEU A 1 197 ? -25.294 2.455 52.112 1.00 80.19 197 LEU A C 1
ATOM 1575 O O . LEU A 1 197 ? -25.919 3.219 51.374 1.00 80.19 197 LEU A O 1
ATOM 1579 N N . SER A 1 198 ? -25.781 2.005 53.271 1.00 55.19 198 SER A N 1
ATOM 1580 C CA . SER A 1 198 ? -26.952 2.579 53.952 1.00 55.19 198 SER A CA 1
ATOM 1581 C C . SER A 1 198 ? -26.587 3.915 54.588 1.00 55.19 198 SER A C 1
ATOM 1583 O O . SER A 1 198 ? -25.658 3.914 55.422 1.00 55.19 198 SER A O 1
#

pLDDT: mean 85.21, std 10.72, range [48.38, 97.44]

Secondary structure (DSSP, 8-state):
-PPTTS-----S------EEESSSS-SSGGGEEETT----PPPPHHHHHHHHHHHHHHHHHHHHHHHHHHHHHHHHHHHHHHHHHHHHHHHHHHHHHHHHHHHHHHHHHHHHHHS-HHHHHHHHHHT-HHHHHH-HHHHHSHHHHHHHHHHHS-HHHHHHHHHHHHHHHHHTT-SSTTTS-HHHHHHHHHHHHHHT--